Protein AF-A0A2V8GRU3-F1 (afdb_monomer)

Foldseek 3Di:
DDDDDDDDDDDDPPPVVVVVVVVCVVVVVVVVVVVVVVVVVVVVVVPPDPDDDDQDADADDPPPLPPQQPPDDDPDPSLLVVLVVCVVVPPQEEEDELVCLQVLVSLLSNLLSQHEYEYENEPHDPVSNVSSLVSSVVNPHAYEYAQEHPDQQDDPVRSPLVVQVVCCVPNVHQYAYQHRHAAQVSVLVNLLVPHRYYHFAADCALPDDDPNSVRHHHPVRVVVNVVSSVVSNVVNDDDDDQDVVNVVVLQFVFWAKFFQAKDAAQDQAAPNGIATDDGCNAHGRVCSVVRHRFGFNHIHHHGDRDHPVRTDDDD

Radius of gyration: 33.87 Å; Cα contacts (8 Å, |Δi|>4): 451; chains: 1; bounding box: 100×61×86 Å

pLDDT: mean 79.3, std 27.11, range [22.64, 98.69]

Sequence (315 aa):
MLRHRRGRHQPQRRRDARRGARRSGRRGRRRRNQVSDAFSRTRDAARRCDGVVCRRVAVRPADAYGAVARRALRDARPGAEAADFLEAIGVPAFKTGSGELTNLPLQRHIARKHKPMIVSTGMSTPEEIDRTVQTVRAEGAPFALMHCTSTYPTPYEHVQLGYISRLQERYRVPVGLSDHTLGSYMAFAAAATGANLFEKHVTVSRSLPGPDQQGSMEPAELRELVQGIRAIEKANGATKTIQPGEQDVRNMAHHSVVSIREIAAGATIAAGDVWAKRPGTGIPARQLDEVIGRVAKRSIPADRLIRWEDLEPAL

Structure (mmCIF, N/CA/C/O backbone):
data_AF-A0A2V8GRU3-F1
#
_entry.id   AF-A0A2V8GRU3-F1
#
loop_
_atom_site.group_PDB
_atom_site.id
_atom_site.type_symbol
_atom_site.label_atom_id
_atom_site.label_alt_id
_atom_site.label_comp_id
_atom_site.label_asym_id
_atom_site.label_entity_id
_atom_site.label_seq_id
_atom_site.pdbx_PDB_ins_code
_atom_site.Cartn_x
_atom_site.Cartn_y
_atom_site.Cartn_z
_atom_site.occupancy
_atom_site.B_iso_or_equiv
_atom_site.auth_seq_id
_atom_site.auth_comp_id
_atom_site.auth_asym_id
_atom_site.auth_atom_id
_atom_site.pdbx_PDB_model_num
ATOM 1 N N . MET A 1 1 ? 57.972 40.203 -38.744 1.00 32.91 1 MET A N 1
ATOM 2 C CA . MET A 1 1 ? 58.752 39.764 -37.563 1.00 32.91 1 MET A CA 1
ATOM 3 C C . MET A 1 1 ? 57.961 38.671 -36.844 1.00 32.91 1 MET A C 1
ATOM 5 O O . MET A 1 1 ? 56.867 38.949 -36.389 1.00 32.91 1 MET A O 1
ATOM 9 N N . LEU A 1 2 ? 58.308 37.398 -37.094 1.00 27.75 2 LEU A N 1
ATOM 10 C CA . LEU A 1 2 ? 58.933 36.426 -36.153 1.00 27.75 2 LEU A CA 1
ATOM 11 C C . LEU A 1 2 ? 57.880 35.651 -35.324 1.00 27.75 2 LEU A C 1
ATOM 13 O O . LEU A 1 2 ? 57.270 36.210 -34.430 1.00 27.75 2 LEU A O 1
ATOM 17 N N . ARG A 1 3 ? 57.443 34.450 -35.745 1.00 25.05 3 ARG A N 1
ATOM 18 C CA . ARG A 1 3 ? 58.054 33.090 -35.667 1.00 25.05 3 ARG A CA 1
ATOM 19 C C . ARG A 1 3 ? 58.008 32.421 -34.272 1.00 25.05 3 ARG A C 1
ATOM 21 O O . ARG A 1 3 ? 58.676 32.857 -33.352 1.00 25.05 3 ARG A O 1
ATOM 28 N N . HIS A 1 4 ? 57.293 31.284 -34.238 1.00 29.56 4 HIS A N 1
ATOM 29 C CA . HIS A 1 4 ? 57.522 29.999 -33.539 1.00 29.56 4 HIS A CA 1
ATOM 30 C C . HIS A 1 4 ? 58.245 29.923 -32.177 1.00 29.56 4 HIS A C 1
ATOM 32 O O . HIS A 1 4 ? 59.398 30.321 -32.070 1.00 29.56 4 HIS A O 1
ATOM 38 N N . ARG A 1 5 ? 57.712 29.061 -31.285 1.00 29.23 5 ARG A N 1
ATOM 39 C CA . ARG A 1 5 ? 58.446 27.873 -30.780 1.00 29.23 5 ARG A CA 1
ATOM 40 C C . ARG A 1 5 ? 57.524 26.764 -30.240 1.00 29.23 5 ARG A C 1
ATOM 42 O O . ARG A 1 5 ? 56.656 26.996 -29.410 1.00 29.23 5 ARG A O 1
ATOM 49 N N . ARG A 1 6 ? 57.759 25.542 -30.735 1.00 34.69 6 ARG A N 1
ATOM 50 C CA . ARG A 1 6 ? 57.312 24.252 -30.177 1.00 34.69 6 ARG A CA 1
ATOM 51 C C . ARG A 1 6 ? 58.232 23.855 -29.013 1.00 34.69 6 ARG A C 1
ATOM 53 O O . ARG A 1 6 ? 59.427 24.128 -29.083 1.00 34.69 6 ARG A O 1
ATOM 60 N N . GLY A 1 7 ? 57.717 23.105 -28.037 1.00 26.98 7 GLY A N 1
ATOM 61 C CA . GLY A 1 7 ? 58.515 22.374 -27.044 1.00 26.98 7 GLY A CA 1
ATOM 62 C C . GLY A 1 7 ? 57.953 20.969 -26.808 1.00 26.98 7 GLY A C 1
ATOM 63 O O . GLY A 1 7 ? 56.791 20.822 -26.441 1.00 26.98 7 GLY A O 1
ATOM 64 N N . ARG A 1 8 ? 58.768 19.936 -27.063 1.00 30.89 8 ARG A N 1
ATOM 65 C CA . ARG A 1 8 ? 58.502 18.509 -26.798 1.00 30.89 8 ARG A CA 1
ATOM 66 C C . ARG A 1 8 ? 59.082 18.096 -25.429 1.00 30.89 8 ARG A C 1
ATOM 68 O O . ARG A 1 8 ? 60.186 18.501 -25.104 1.00 30.89 8 ARG A O 1
ATOM 75 N N . HIS A 1 9 ? 58.350 17.202 -24.751 1.00 33.91 9 HIS A N 1
ATOM 76 C CA . HIS A 1 9 ? 58.742 16.137 -23.800 1.00 33.91 9 HIS A CA 1
ATOM 77 C C . HIS A 1 9 ? 59.604 16.402 -22.545 1.00 33.91 9 HIS A C 1
ATOM 79 O O . HIS A 1 9 ? 60.782 16.706 -22.650 1.00 33.91 9 HIS A O 1
ATOM 85 N N . GLN A 1 10 ? 59.085 15.946 -21.388 1.00 29.53 10 GLN A N 1
ATOM 86 C CA . GLN A 1 10 ? 59.810 15.025 -20.488 1.00 29.53 10 GLN A CA 1
ATOM 87 C C . GLN A 1 10 ? 58.869 13.976 -19.825 1.00 29.53 10 GLN A C 1
ATOM 89 O O . GLN A 1 10 ? 57.766 14.330 -19.401 1.00 29.53 10 GLN A O 1
ATOM 94 N N . PRO A 1 11 ? 59.267 12.685 -19.719 1.00 41.97 11 PRO A N 1
ATOM 95 C CA . PRO A 1 11 ? 58.473 11.600 -19.143 1.00 41.97 11 PRO A CA 1
ATOM 96 C C . PRO A 1 11 ? 58.987 11.194 -17.750 1.00 41.97 11 PRO A C 1
ATOM 98 O O . PRO A 1 11 ? 59.870 10.350 -17.630 1.00 41.97 11 PRO A O 1
ATOM 101 N N . GLN A 1 12 ? 58.401 11.729 -16.675 1.00 34.81 12 GLN A N 1
ATOM 102 C CA . GLN A 1 12 ? 58.771 11.311 -15.307 1.00 34.81 12 GLN A CA 1
ATOM 103 C C . GLN A 1 12 ? 57.594 11.029 -14.363 1.00 34.81 12 GLN A C 1
ATOM 105 O O . GLN A 1 12 ? 57.801 10.643 -13.222 1.00 34.81 12 GLN A O 1
ATOM 110 N N . ARG A 1 13 ? 56.345 11.063 -14.849 1.00 37.03 13 ARG A N 1
ATOM 111 C CA . ARG A 1 13 ? 55.142 10.762 -14.037 1.00 37.03 13 ARG A CA 1
ATOM 112 C C . ARG A 1 13 ? 54.503 9.392 -14.308 1.00 37.03 13 ARG A C 1
ATOM 114 O O . ARG A 1 13 ? 53.312 9.208 -14.090 1.00 37.03 13 ARG A O 1
ATOM 121 N N . ARG A 1 14 ? 55.268 8.412 -14.810 1.00 37.53 14 ARG A N 1
ATOM 122 C CA . ARG A 1 14 ? 54.769 7.036 -15.060 1.00 37.53 14 ARG A CA 1
ATOM 123 C C . ARG A 1 14 ? 55.441 5.935 -14.231 1.00 37.53 14 ARG A C 1
ATOM 125 O O . ARG A 1 14 ? 54.991 4.792 -14.301 1.00 37.53 14 ARG A O 1
ATOM 132 N N . ARG A 1 15 ? 56.462 6.242 -13.420 1.00 34.88 15 ARG A N 1
ATOM 133 C CA . ARG A 1 15 ? 57.122 5.235 -12.562 1.00 34.88 15 ARG A CA 1
ATOM 134 C C . ARG A 1 15 ? 56.596 5.189 -11.119 1.00 34.88 15 ARG A C 1
ATOM 136 O O . ARG A 1 15 ? 56.586 4.099 -10.549 1.00 34.88 15 ARG A O 1
ATOM 143 N N . ASP A 1 16 ? 55.989 6.259 -10.604 1.00 36.47 16 ASP A N 1
ATOM 144 C CA . ASP A 1 16 ? 55.427 6.252 -9.237 1.00 36.47 16 ASP A CA 1
ATOM 145 C C . ASP A 1 16 ? 54.025 5.629 -9.128 1.00 36.47 16 ASP A C 1
ATOM 147 O O . ASP A 1 16 ? 53.662 5.073 -8.090 1.00 36.47 16 ASP A O 1
ATOM 151 N N . ALA A 1 17 ? 53.265 5.565 -10.227 1.00 36.72 17 ALA A N 1
ATOM 152 C CA . ALA A 1 17 ? 51.940 4.933 -10.240 1.00 36.72 17 ALA A CA 1
ATOM 153 C C . ALA A 1 17 ? 51.981 3.390 -10.142 1.00 36.72 17 ALA A C 1
ATOM 155 O O . ALA A 1 17 ? 50.984 2.761 -9.788 1.00 36.72 17 ALA A O 1
ATOM 156 N N . ARG A 1 18 ? 53.129 2.748 -10.421 1.00 36.53 18 ARG A N 1
ATOM 157 C CA . ARG A 1 18 ? 53.260 1.276 -10.373 1.00 36.53 18 ARG A CA 1
ATOM 158 C C . ARG A 1 18 ? 53.702 0.729 -9.011 1.00 36.53 18 ARG A C 1
ATOM 160 O O . ARG A 1 18 ? 53.458 -0.446 -8.741 1.00 36.53 18 ARG A O 1
ATOM 167 N N . ARG A 1 19 ? 54.288 1.546 -8.124 1.00 34.62 19 ARG A N 1
ATOM 168 C CA . ARG A 1 19 ? 54.679 1.104 -6.766 1.00 34.62 19 ARG A CA 1
ATOM 169 C C . ARG A 1 19 ? 53.552 1.240 -5.730 1.00 34.62 19 ARG A C 1
ATOM 171 O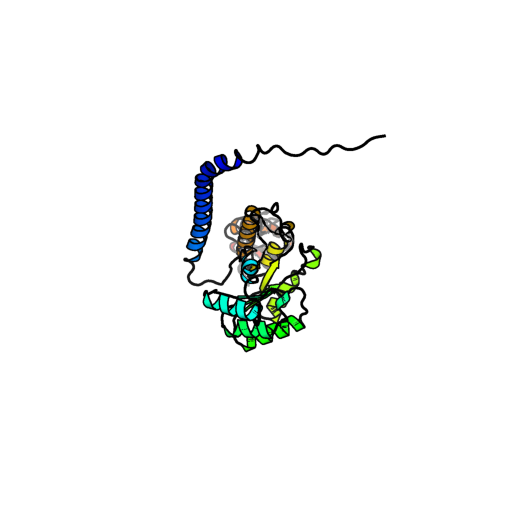 O . ARG A 1 19 ? 53.496 0.431 -4.806 1.00 34.62 19 ARG A O 1
ATOM 178 N N . GLY A 1 20 ? 52.583 2.139 -5.935 1.00 35.41 20 GLY A N 1
ATOM 179 C CA . GLY A 1 20 ? 51.385 2.254 -5.082 1.00 35.41 20 GLY A CA 1
ATOM 180 C C . GLY A 1 20 ? 50.368 1.108 -5.239 1.00 35.41 20 GLY A C 1
ATOM 181 O O . GLY A 1 20 ? 49.666 0.758 -4.289 1.00 35.41 20 GLY A O 1
ATOM 182 N N . ALA A 1 21 ? 50.332 0.453 -6.405 1.00 34.72 21 ALA A N 1
ATOM 183 C CA . ALA A 1 21 ? 49.344 -0.582 -6.731 1.00 34.72 21 ALA A CA 1
ATOM 184 C C . ALA A 1 21 ? 49.572 -1.941 -6.034 1.00 34.72 21 ALA A C 1
ATOM 186 O O . ALA A 1 21 ? 48.656 -2.757 -5.950 1.00 34.72 21 ALA A O 1
ATOM 187 N N . ARG A 1 22 ? 50.769 -2.204 -5.484 1.00 34.62 22 ARG A N 1
ATOM 188 C CA . ARG A 1 22 ? 51.049 -3.467 -4.766 1.00 34.62 22 ARG A CA 1
ATOM 189 C C . ARG A 1 22 ? 50.660 -3.431 -3.283 1.00 34.62 22 ARG A C 1
ATOM 191 O O . ARG A 1 22 ? 50.408 -4.485 -2.707 1.00 34.62 22 ARG A O 1
ATOM 198 N N . ARG A 1 23 ? 50.518 -2.245 -2.669 1.00 33.22 23 ARG A N 1
ATOM 199 C CA . ARG A 1 23 ? 50.016 -2.104 -1.283 1.00 33.22 23 ARG A CA 1
ATOM 200 C C . ARG A 1 23 ? 48.483 -1.988 -1.199 1.00 33.22 23 ARG A C 1
ATOM 202 O O . ARG A 1 23 ? 47.909 -2.339 -0.170 1.00 33.22 23 ARG A O 1
ATOM 209 N N . SER A 1 24 ? 47.798 -1.600 -2.279 1.00 35.31 24 SER A N 1
ATOM 210 C CA . SER A 1 24 ? 46.326 -1.513 -2.336 1.00 35.31 24 SER A CA 1
ATOM 211 C C . SER A 1 24 ? 45.620 -2.858 -2.580 1.00 35.31 24 SER A C 1
ATOM 213 O O . SER A 1 24 ? 44.458 -3.015 -2.200 1.00 35.31 24 SER A O 1
ATOM 215 N N . GLY A 1 25 ? 46.321 -3.870 -3.109 1.00 32.56 25 GLY A N 1
ATOM 216 C CA . GLY A 1 25 ? 45.758 -5.203 -3.383 1.00 32.56 25 GLY A CA 1
ATOM 217 C C . GLY A 1 25 ? 45.258 -5.962 -2.141 1.00 32.56 25 GLY A C 1
ATOM 218 O O . GLY A 1 25 ? 44.260 -6.679 -2.216 1.00 32.56 25 GLY A O 1
ATOM 219 N N . ARG A 1 26 ? 45.876 -5.754 -0.965 1.00 33.19 26 ARG A N 1
ATOM 220 C CA . ARG A 1 26 ? 45.429 -6.368 0.306 1.00 33.19 26 ARG A CA 1
ATOM 221 C C . ARG A 1 26 ? 44.216 -5.658 0.931 1.00 33.19 26 ARG A C 1
ATOM 223 O O . ARG A 1 26 ? 43.365 -6.330 1.510 1.00 33.19 26 ARG A O 1
ATOM 230 N N . ARG A 1 27 ? 44.072 -4.333 0.761 1.00 34.09 27 ARG A N 1
ATOM 231 C CA . ARG A 1 27 ? 42.869 -3.579 1.191 1.00 34.09 27 ARG A CA 1
ATOM 232 C C . ARG A 1 27 ? 41.678 -3.800 0.246 1.00 34.09 27 ARG A C 1
ATOM 234 O O . ARG A 1 27 ? 40.551 -3.903 0.721 1.00 34.09 27 ARG A O 1
ATOM 241 N N . GLY A 1 28 ? 41.924 -3.963 -1.058 1.00 33.28 28 GLY A N 1
ATOM 242 C CA . GLY A 1 28 ? 40.902 -4.308 -2.055 1.00 33.28 28 GLY A CA 1
ATOM 243 C C . GLY A 1 28 ? 40.320 -5.717 -1.882 1.00 33.28 28 GLY A C 1
ATOM 244 O O . GLY A 1 28 ? 39.110 -5.889 -2.001 1.00 33.28 28 GLY A O 1
ATOM 245 N N . ARG A 1 29 ? 41.145 -6.712 -1.511 1.00 31.39 29 ARG A N 1
ATOM 246 C CA . ARG A 1 29 ? 40.662 -8.060 -1.148 1.00 31.39 29 ARG A CA 1
ATOM 247 C C . ARG A 1 29 ? 39.846 -8.071 0.150 1.00 31.39 29 ARG A C 1
ATOM 249 O O . ARG A 1 29 ? 38.805 -8.712 0.180 1.00 31.39 29 ARG A O 1
ATOM 256 N N . ARG A 1 30 ? 40.240 -7.311 1.186 1.00 30.08 30 ARG A N 1
ATOM 257 C CA . ARG A 1 30 ? 39.432 -7.177 2.419 1.00 30.08 30 ARG A CA 1
ATOM 258 C C . ARG A 1 30 ? 38.078 -6.493 2.175 1.00 30.08 30 ARG A C 1
ATOM 260 O O . ARG A 1 30 ? 37.085 -6.955 2.720 1.00 30.08 30 ARG A O 1
ATOM 267 N N . ARG A 1 31 ? 38.010 -5.458 1.321 1.00 33.59 31 ARG A N 1
ATOM 268 C CA . ARG A 1 31 ? 36.734 -4.808 0.949 1.00 33.59 31 ARG A CA 1
ATOM 269 C C . ARG A 1 31 ? 35.846 -5.692 0.062 1.00 33.59 31 ARG A C 1
ATOM 271 O O . ARG A 1 31 ? 34.645 -5.726 0.288 1.00 33.59 31 ARG A O 1
ATOM 278 N N . ARG A 1 32 ? 36.411 -6.456 -0.887 1.00 29.75 32 ARG A N 1
ATOM 279 C CA . ARG A 1 32 ? 35.642 -7.451 -1.668 1.00 29.75 32 ARG A CA 1
ATOM 280 C C . ARG A 1 32 ? 35.094 -8.579 -0.793 1.00 29.75 32 ARG A C 1
ATOM 282 O O . ARG A 1 32 ? 33.942 -8.948 -0.976 1.00 29.75 32 ARG A O 1
ATOM 289 N N . ASN A 1 33 ? 35.866 -9.061 0.183 1.00 28.31 33 ASN A N 1
ATOM 290 C CA . ASN A 1 33 ? 35.383 -10.074 1.123 1.00 28.31 33 ASN A CA 1
ATOM 291 C C . ASN A 1 33 ? 34.290 -9.521 2.052 1.00 28.31 33 ASN A C 1
ATOM 293 O O . ASN A 1 33 ? 33.314 -10.214 2.280 1.00 28.31 33 ASN A O 1
ATOM 297 N N . GLN A 1 34 ? 34.368 -8.260 2.497 1.00 31.02 34 GLN A N 1
ATOM 298 C CA . GLN A 1 34 ? 33.302 -7.637 3.302 1.00 31.02 34 GLN A CA 1
ATOM 299 C C . GLN A 1 34 ? 32.006 -7.378 2.514 1.00 31.02 34 GLN A C 1
ATOM 301 O O . GLN A 1 34 ? 30.921 -7.529 3.068 1.00 31.02 34 GLN A O 1
ATOM 306 N N . VAL A 1 35 ? 32.094 -7.029 1.224 1.00 31.91 35 VAL A N 1
ATOM 307 C CA . VAL A 1 35 ? 30.918 -6.899 0.340 1.00 31.91 35 VAL A CA 1
ATOM 308 C C . VAL A 1 35 ? 30.319 -8.274 0.032 1.00 31.91 35 VAL A C 1
ATOM 310 O O . VAL A 1 35 ? 29.104 -8.429 0.084 1.00 31.91 35 VAL A O 1
ATOM 313 N N . SER A 1 36 ? 31.158 -9.287 -0.208 1.00 27.61 36 SER A N 1
ATOM 314 C CA . SER A 1 36 ? 30.725 -10.679 -0.377 1.00 27.61 36 SER A CA 1
ATOM 315 C C . SER A 1 36 ? 30.077 -11.240 0.893 1.00 27.61 36 SER A C 1
ATOM 317 O O . SER A 1 36 ? 29.077 -11.939 0.786 1.00 27.61 36 SER A O 1
ATOM 319 N N . ASP A 1 37 ? 30.591 -10.891 2.078 1.00 27.53 37 ASP A N 1
ATOM 320 C CA . ASP A 1 37 ? 30.046 -11.304 3.379 1.00 27.53 37 ASP A CA 1
ATOM 321 C C . ASP A 1 37 ? 28.745 -10.570 3.746 1.00 27.53 37 ASP A C 1
ATOM 323 O O . ASP A 1 37 ? 27.870 -11.132 4.401 1.00 27.53 37 ASP A O 1
ATOM 327 N N . ALA A 1 38 ? 28.569 -9.322 3.302 1.00 29.61 38 ALA A N 1
ATOM 328 C CA . ALA A 1 38 ? 27.309 -8.588 3.449 1.00 29.61 38 ALA A CA 1
ATOM 329 C C . ALA A 1 38 ? 26.221 -9.089 2.470 1.00 29.61 38 ALA A C 1
ATOM 331 O O . ALA A 1 38 ? 25.039 -9.129 2.821 1.00 29.61 38 ALA A O 1
ATOM 332 N N . PHE A 1 39 ? 26.617 -9.528 1.268 1.00 28.12 39 PHE A N 1
ATOM 333 C CA . PHE A 1 39 ? 25.737 -10.166 0.276 1.00 28.12 39 PHE A CA 1
ATOM 334 C C . PHE A 1 39 ? 25.405 -11.633 0.611 1.00 28.12 39 PHE A C 1
ATOM 336 O O . PHE A 1 39 ? 24.328 -12.120 0.270 1.00 28.12 39 PHE A O 1
ATOM 343 N N . SER A 1 40 ? 26.298 -12.361 1.289 1.00 27.31 40 SER A N 1
ATOM 344 C CA . SER A 1 40 ? 26.036 -13.735 1.736 1.00 27.31 40 SER A CA 1
ATOM 345 C C . SER A 1 40 ? 25.140 -13.771 2.977 1.00 27.31 40 SER A C 1
ATOM 347 O O . SER A 1 40 ? 24.203 -14.564 3.020 1.00 27.31 40 SER A O 1
ATOM 349 N N . ARG A 1 41 ? 25.307 -12.838 3.926 1.00 28.86 41 ARG A N 1
ATOM 350 C CA . ARG A 1 41 ? 24.418 -12.715 5.100 1.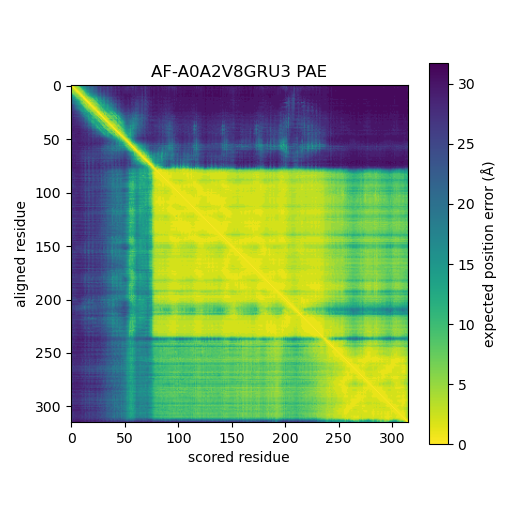00 28.86 41 ARG A CA 1
ATOM 351 C C . ARG A 1 41 ? 22.988 -12.300 4.739 1.00 28.86 41 ARG A C 1
ATOM 353 O O . ARG A 1 41 ? 22.046 -12.694 5.420 1.00 28.86 41 ARG A O 1
ATOM 360 N N . THR A 1 42 ? 22.799 -11.568 3.640 1.00 31.55 42 THR A N 1
ATOM 361 C CA . THR A 1 42 ? 21.465 -11.288 3.074 1.00 31.55 42 THR A CA 1
ATOM 362 C C . THR A 1 42 ? 20.889 -12.474 2.284 1.00 31.55 42 THR A C 1
ATOM 364 O O . THR A 1 42 ? 19.669 -12.619 2.231 1.00 31.55 42 THR A O 1
ATOM 367 N N . ARG A 1 43 ? 21.727 -13.380 1.747 1.00 26.94 43 ARG A N 1
ATOM 368 C CA . ARG A 1 43 ? 21.295 -14.677 1.180 1.00 26.94 43 ARG A CA 1
ATOM 369 C C . ARG A 1 43 ? 20.846 -15.681 2.244 1.00 26.94 43 ARG A C 1
ATOM 371 O O . ARG A 1 43 ? 19.901 -16.418 1.981 1.00 26.94 43 ARG A O 1
ATOM 378 N N . ASP A 1 44 ? 21.472 -15.713 3.419 1.00 26.03 44 ASP A N 1
ATOM 379 C CA . ASP A 1 44 ? 21.097 -16.659 4.486 1.00 26.03 44 ASP A CA 1
ATOM 380 C C . ASP A 1 44 ? 19.787 -16.277 5.188 1.00 26.03 44 ASP A C 1
ATOM 382 O O . ASP A 1 44 ? 18.987 -17.154 5.519 1.00 26.03 44 ASP A O 1
ATOM 386 N N . ALA A 1 45 ? 19.486 -14.979 5.300 1.00 29.78 45 ALA A N 1
ATOM 387 C CA . ALA A 1 45 ? 18.162 -14.504 5.714 1.00 29.78 45 ALA A CA 1
ATOM 388 C C . ALA A 1 45 ? 17.048 -14.889 4.714 1.00 29.78 45 ALA A C 1
ATOM 390 O O . ALA A 1 45 ? 15.886 -14.990 5.096 1.00 29.78 45 ALA A O 1
ATOM 391 N N . ALA A 1 46 ? 17.391 -15.150 3.446 1.00 29.27 46 ALA A N 1
ATOM 392 C CA . ALA A 1 46 ? 16.444 -15.522 2.393 1.00 29.27 46 ALA A CA 1
ATOM 393 C C . ALA A 1 46 ? 16.094 -17.025 2.350 1.00 29.27 46 ALA A C 1
ATOM 395 O O . ALA A 1 46 ? 15.221 -17.408 1.573 1.00 29.27 46 ALA A O 1
ATOM 396 N N . ARG A 1 47 ? 16.754 -17.878 3.152 1.00 26.75 47 ARG A N 1
ATOM 397 C CA . ARG A 1 47 ? 16.517 -19.337 3.181 1.00 26.75 47 ARG A CA 1
ATOM 398 C C . ARG A 1 47 ? 15.542 -19.809 4.268 1.00 26.75 47 ARG A C 1
ATOM 400 O O . ARG A 1 47 ? 15.176 -20.974 4.247 1.00 26.75 47 ARG A O 1
ATOM 407 N N . ARG A 1 48 ? 15.138 -18.955 5.216 1.00 25.47 48 ARG A N 1
ATOM 408 C CA . ARG A 1 48 ? 14.347 -19.352 6.403 1.00 25.47 48 ARG A CA 1
ATOM 409 C C . ARG A 1 48 ? 12.949 -18.726 6.446 1.00 25.47 48 ARG A C 1
ATOM 411 O O . ARG A 1 48 ? 12.571 -18.143 7.457 1.00 25.47 48 ARG A O 1
ATOM 418 N N . CYS A 1 49 ? 12.190 -18.824 5.360 1.00 26.06 49 CYS A N 1
ATOM 419 C CA . CYS A 1 49 ? 10.769 -18.469 5.370 1.00 26.06 49 CYS A CA 1
ATOM 420 C C . CYS A 1 49 ? 9.992 -19.494 4.546 1.00 26.06 49 CYS A C 1
ATOM 422 O O . CYS A 1 49 ? 9.720 -19.277 3.365 1.00 26.06 49 CYS A O 1
ATOM 424 N N . ASP A 1 50 ? 9.661 -20.614 5.182 1.00 25.94 50 ASP A N 1
ATOM 425 C CA . ASP A 1 50 ? 8.634 -21.518 4.688 1.00 25.94 50 ASP A CA 1
ATOM 426 C C . ASP A 1 50 ? 7.278 -20.800 4.769 1.00 25.94 50 ASP A C 1
ATOM 428 O O . ASP A 1 50 ? 6.815 -20.422 5.842 1.00 25.94 50 ASP A O 1
ATOM 432 N N . GLY A 1 51 ? 6.676 -20.561 3.601 1.00 27.16 51 GLY A N 1
ATOM 433 C CA . GLY A 1 51 ? 5.238 -20.350 3.449 1.00 27.16 51 GLY A CA 1
ATOM 434 C C . GLY A 1 51 ? 4.619 -19.043 3.956 1.00 27.16 51 GLY A C 1
ATOM 435 O O . GLY A 1 51 ? 3.658 -19.126 4.699 1.00 27.16 51 GLY A O 1
ATOM 436 N N . VAL A 1 52 ? 5.039 -17.852 3.497 1.00 22.64 52 VAL A N 1
ATOM 437 C CA . VAL A 1 52 ? 4.177 -16.639 3.482 1.00 22.64 52 VAL A CA 1
ATOM 438 C C . VAL A 1 52 ? 4.577 -15.704 2.321 1.00 22.64 52 VAL A C 1
ATOM 440 O O . VAL A 1 52 ? 5.723 -15.277 2.226 1.00 22.64 52 VAL A O 1
ATOM 443 N N . VAL A 1 53 ? 3.609 -15.418 1.439 1.00 25.52 53 VAL A N 1
ATOM 444 C CA . VAL A 1 53 ? 3.459 -14.296 0.478 1.00 25.52 53 VAL A CA 1
ATOM 445 C C . VAL A 1 53 ? 4.738 -13.550 0.040 1.00 25.52 53 VAL A C 1
ATOM 447 O O . VAL A 1 53 ? 5.333 -12.768 0.778 1.00 25.52 53 VAL A O 1
ATOM 450 N N . CYS A 1 54 ? 5.087 -13.697 -1.244 1.00 27.48 54 CYS A N 1
ATOM 451 C CA . CYS A 1 54 ? 6.109 -12.929 -1.965 1.00 27.48 54 CYS A CA 1
ATOM 452 C C . CYS A 1 54 ? 6.046 -11.407 -1.694 1.00 27.48 54 CYS A C 1
ATOM 454 O O . CYS A 1 54 ? 5.255 -10.697 -2.309 1.00 27.48 54 CYS A O 1
ATOM 456 N N . ARG A 1 55 ? 6.942 -10.883 -0.847 1.00 35.62 55 ARG A N 1
ATOM 457 C CA . ARG A 1 55 ? 7.252 -9.441 -0.739 1.00 35.62 55 ARG A CA 1
ATOM 458 C C . ARG A 1 55 ? 8.765 -9.232 -0.688 1.00 35.62 55 ARG A C 1
ATOM 460 O O . ARG A 1 55 ? 9.368 -9.102 0.382 1.00 35.62 55 ARG A O 1
ATOM 467 N N . ARG A 1 56 ? 9.397 -9.257 -1.865 1.00 39.44 56 ARG A N 1
ATOM 468 C CA . ARG A 1 56 ? 10.829 -8.976 -2.056 1.00 39.44 56 ARG A CA 1
ATOM 469 C C . ARG A 1 56 ? 10.993 -7.562 -2.619 1.00 39.44 56 ARG A C 1
ATOM 471 O O . ARG A 1 56 ? 10.415 -7.252 -3.654 1.00 39.44 56 ARG A O 1
ATOM 478 N N . VAL A 1 57 ? 11.813 -6.735 -1.969 1.00 35.28 57 VAL A N 1
ATOM 479 C CA . VAL A 1 57 ? 12.377 -5.526 -2.591 1.00 35.28 57 VAL A CA 1
ATOM 480 C C . VAL A 1 57 ? 13.444 -6.007 -3.569 1.00 35.28 57 VAL A C 1
ATOM 482 O O . VAL A 1 57 ? 14.445 -6.593 -3.153 1.00 35.28 57 VAL A O 1
ATOM 485 N N . ALA A 1 58 ? 13.203 -5.843 -4.867 1.00 38.41 58 ALA A N 1
ATOM 486 C CA . ALA A 1 58 ? 14.167 -6.216 -5.890 1.00 38.41 58 ALA A CA 1
ATOM 487 C C . ALA A 1 58 ? 15.158 -5.061 -6.071 1.00 38.41 58 ALA A C 1
ATOM 489 O O . ALA A 1 58 ? 14.845 -4.040 -6.673 1.00 38.41 58 ALA A O 1
ATOM 490 N N . VAL A 1 59 ? 16.365 -5.222 -5.530 1.00 31.77 59 VAL A N 1
ATOM 491 C CA . VAL A 1 59 ? 17.474 -4.286 -5.742 1.00 31.77 59 VAL A CA 1
ATOM 492 C C . VAL A 1 59 ? 18.184 -4.692 -7.030 1.00 31.77 59 VAL A C 1
ATOM 494 O O . VAL A 1 59 ? 18.769 -5.774 -7.097 1.00 31.77 59 VAL A O 1
ATOM 497 N N . ARG A 1 60 ? 18.116 -3.854 -8.068 1.00 38.75 60 ARG A N 1
ATOM 498 C CA . ARG A 1 60 ? 18.791 -4.103 -9.348 1.00 38.75 60 ARG A CA 1
ATOM 499 C C . ARG A 1 60 ? 20.115 -3.344 -9.431 1.00 38.75 60 ARG A C 1
ATOM 501 O O . ARG A 1 60 ? 20.098 -2.120 -9.375 1.00 38.75 60 ARG A O 1
ATOM 508 N N . PRO A 1 61 ? 21.255 -4.019 -9.651 1.00 28.48 61 PRO A N 1
ATOM 509 C CA . PRO A 1 61 ? 22.403 -3.377 -10.276 1.00 28.48 61 PRO A CA 1
ATOM 510 C C . PRO A 1 61 ? 22.027 -3.027 -11.724 1.00 28.48 61 PRO A C 1
ATOM 512 O O . PRO A 1 61 ? 21.502 -3.885 -12.438 1.00 28.48 61 PRO A O 1
ATOM 515 N N . ALA A 1 62 ? 22.316 -1.803 -12.165 1.00 30.14 62 ALA A N 1
ATOM 516 C CA . ALA A 1 62 ? 21.996 -1.288 -13.504 1.00 30.14 62 ALA A CA 1
ATOM 517 C C . ALA A 1 62 ? 22.595 -2.104 -14.681 1.00 30.14 62 ALA A C 1
ATOM 519 O O . ALA A 1 62 ? 22.229 -1.905 -15.835 1.00 30.14 62 ALA A O 1
ATOM 520 N N . ASP A 1 63 ? 23.476 -3.072 -14.411 1.00 32.00 63 ASP A N 1
ATOM 521 C CA . ASP A 1 63 ? 24.378 -3.639 -15.418 1.00 32.00 63 ASP A CA 1
ATOM 522 C C . ASP A 1 63 ? 23.977 -5.019 -15.975 1.00 32.00 63 ASP A C 1
ATOM 524 O O . ASP A 1 63 ? 24.606 -5.501 -16.920 1.00 32.00 63 ASP A O 1
ATOM 528 N N . ALA A 1 64 ? 22.939 -5.678 -15.443 1.00 31.16 64 ALA A N 1
ATOM 529 C CA . ALA A 1 64 ? 22.622 -7.060 -15.839 1.00 31.16 64 ALA A CA 1
ATOM 530 C C . ALA A 1 64 ? 22.106 -7.190 -17.291 1.00 31.16 64 ALA A C 1
ATOM 532 O O . ALA A 1 64 ? 22.349 -8.209 -17.934 1.00 31.16 64 ALA A O 1
ATOM 533 N N . TYR A 1 65 ? 21.465 -6.150 -17.836 1.00 36.94 65 TYR A N 1
ATOM 534 C CA . TYR A 1 65 ? 21.059 -6.102 -19.250 1.00 36.94 65 TYR A CA 1
ATOM 535 C C . TYR A 1 65 ? 22.181 -5.573 -20.172 1.00 36.94 65 TYR A C 1
ATOM 537 O O . TYR A 1 65 ? 22.320 -6.018 -21.312 1.00 36.94 65 TYR A O 1
ATOM 545 N N . GLY A 1 66 ? 23.032 -4.662 -19.681 1.00 31.20 66 GLY A N 1
ATOM 546 C CA . GLY A 1 66 ? 23.984 -3.904 -20.507 1.00 31.20 66 GLY A CA 1
ATOM 547 C C . GLY A 1 66 ? 25.245 -4.658 -20.952 1.00 31.20 66 GLY A C 1
ATOM 548 O O . GLY A 1 66 ? 25.920 -4.234 -21.897 1.00 31.20 66 GLY A O 1
ATOM 549 N N . ALA A 1 67 ? 25.599 -5.765 -20.294 1.00 32.19 67 ALA A N 1
ATOM 550 C CA . ALA A 1 67 ? 26.753 -6.582 -20.684 1.00 32.19 67 ALA A CA 1
ATOM 551 C C . ALA A 1 67 ? 26.404 -7.655 -21.734 1.00 32.19 67 ALA A C 1
ATOM 553 O O . ALA A 1 67 ? 27.241 -7.980 -22.575 1.00 32.19 67 ALA A O 1
ATOM 554 N N . VAL A 1 68 ? 25.167 -8.168 -21.722 1.00 39.53 68 VAL A N 1
ATOM 555 C CA . VAL A 1 68 ? 24.724 -9.286 -22.578 1.00 39.53 68 VAL A CA 1
ATOM 556 C C . VAL A 1 68 ? 24.286 -8.804 -23.969 1.00 39.53 68 VAL A C 1
ATOM 558 O O . VAL A 1 68 ? 24.571 -9.465 -24.964 1.00 39.53 68 VAL A O 1
ATOM 561 N N . ALA A 1 69 ? 23.716 -7.598 -24.072 1.00 35.28 69 ALA A N 1
ATOM 562 C CA . ALA A 1 69 ? 23.226 -7.033 -25.336 1.00 35.28 69 ALA A CA 1
ATOM 563 C C . ALA A 1 69 ? 24.318 -6.752 -26.395 1.00 35.28 69 ALA A C 1
ATOM 565 O O . ALA A 1 69 ? 24.006 -6.524 -27.558 1.00 35.28 69 ALA A O 1
ATOM 566 N N . ARG A 1 70 ? 25.608 -6.771 -26.029 1.00 36.84 70 ARG A N 1
ATOM 567 C CA . ARG A 1 70 ? 26.715 -6.423 -26.942 1.00 36.84 70 ARG A CA 1
ATOM 568 C C . ARG A 1 70 ? 27.311 -7.596 -27.729 1.00 36.84 70 ARG A C 1
ATOM 570 O O . ARG A 1 70 ? 28.187 -7.352 -28.553 1.00 36.84 70 ARG A O 1
ATOM 577 N N . ARG A 1 71 ? 26.876 -8.845 -27.505 1.00 33.69 71 ARG A N 1
ATOM 578 C CA . ARG A 1 71 ? 27.508 -10.033 -28.125 1.00 33.69 71 ARG A CA 1
ATOM 579 C C . ARG A 1 71 ? 26.618 -10.847 -29.078 1.00 33.69 71 ARG A C 1
ATOM 581 O O . ARG A 1 71 ? 27.150 -11.711 -29.765 1.00 33.69 71 ARG A O 1
ATOM 588 N N . ALA A 1 72 ? 25.323 -10.564 -29.186 1.00 34.44 72 ALA A N 1
ATOM 589 C CA . ALA A 1 72 ? 24.405 -11.319 -30.046 1.00 34.44 72 ALA A CA 1
ATOM 590 C C . ALA A 1 72 ? 23.860 -10.438 -31.182 1.00 34.44 72 ALA A C 1
ATOM 592 O O . ALA A 1 72 ? 22.767 -9.894 -31.081 1.00 34.44 72 ALA A O 1
ATOM 593 N N . LEU A 1 73 ? 24.650 -10.243 -32.245 1.00 35.91 73 LEU A N 1
ATOM 594 C CA . LEU A 1 73 ? 24.195 -9.572 -33.468 1.00 35.91 73 LEU A CA 1
ATOM 595 C C . LEU A 1 73 ? 24.812 -10.212 -34.718 1.00 35.91 73 LEU A C 1
ATOM 597 O O . LEU A 1 73 ? 25.880 -9.804 -35.184 1.00 35.91 73 LEU A O 1
ATOM 601 N N . ARG A 1 74 ? 24.098 -11.211 -35.243 1.00 36.88 74 ARG A N 1
ATOM 602 C CA . ARG A 1 74 ? 23.670 -11.359 -36.645 1.00 36.88 74 ARG A CA 1
ATOM 603 C C . ARG A 1 74 ? 22.691 -12.547 -36.670 1.00 36.88 74 ARG A C 1
ATOM 605 O O . ARG A 1 74 ? 23.059 -13.633 -36.249 1.00 36.88 74 ARG A O 1
ATOM 612 N N . ASP A 1 75 ? 21.445 -12.263 -37.049 1.00 41.38 75 ASP A N 1
ATOM 613 C CA . ASP A 1 75 ? 20.291 -13.181 -37.199 1.00 41.38 75 ASP A CA 1
ATOM 614 C C . ASP A 1 75 ? 19.511 -13.620 -35.941 1.00 41.38 75 ASP A C 1
ATOM 616 O O . ASP A 1 75 ? 18.759 -14.591 -35.957 1.00 41.38 75 ASP A O 1
ATOM 620 N N . ALA A 1 76 ? 19.585 -12.812 -34.884 1.00 39.94 76 ALA A N 1
ATOM 621 C CA . ALA A 1 76 ? 18.958 -13.048 -33.587 1.00 39.94 76 ALA A CA 1
ATOM 622 C C . ALA A 1 76 ? 17.763 -12.126 -33.284 1.00 39.94 76 ALA A C 1
ATOM 624 O O . ALA A 1 76 ? 17.853 -10.926 -33.542 1.00 39.94 76 ALA A O 1
ATOM 625 N N . ARG A 1 77 ? 16.680 -12.621 -32.651 1.00 57.28 77 ARG A N 1
ATOM 626 C CA . ARG A 1 77 ? 15.646 -11.763 -32.013 1.00 57.28 77 ARG A CA 1
ATOM 627 C C . ARG A 1 77 ? 16.153 -11.348 -30.624 1.00 57.28 77 ARG A C 1
ATOM 629 O O . ARG A 1 77 ? 15.993 -12.141 -29.692 1.00 57.28 77 ARG A O 1
ATOM 636 N N . PRO A 1 78 ? 16.693 -10.128 -30.422 1.00 64.50 78 PRO A N 1
ATOM 637 C CA . PRO A 1 78 ? 17.536 -9.838 -29.256 1.00 64.50 78 PRO A CA 1
ATOM 638 C C . PRO A 1 78 ? 16.834 -10.037 -27.903 1.00 64.50 78 PRO A C 1
ATOM 640 O O . PRO A 1 78 ? 17.465 -10.445 -26.933 1.00 64.50 78 PRO A O 1
ATOM 643 N N . GLY A 1 79 ? 15.517 -9.797 -27.833 1.00 76.75 79 GLY A N 1
ATOM 644 C CA . GLY A 1 79 ? 14.726 -10.006 -26.614 1.00 76.75 79 GLY A CA 1
ATOM 645 C C . GLY A 1 79 ? 14.358 -11.468 -26.333 1.00 76.75 79 GLY A C 1
ATOM 646 O O . GLY A 1 79 ? 14.379 -11.889 -25.179 1.00 76.75 79 GLY A O 1
ATOM 647 N N . ALA A 1 80 ? 14.039 -12.253 -27.367 1.00 85.06 80 ALA A N 1
ATOM 648 C CA . ALA A 1 80 ? 13.648 -13.656 -27.201 1.00 85.06 80 ALA A CA 1
ATOM 649 C C . ALA A 1 80 ? 14.853 -14.517 -26.803 1.00 85.06 80 ALA A C 1
ATOM 651 O O . ALA A 1 80 ? 14.768 -15.294 -25.858 1.00 85.06 80 ALA A O 1
ATOM 652 N N . GLU A 1 81 ? 16.003 -14.289 -27.439 1.00 89.25 81 GLU A N 1
ATOM 653 C CA . GLU A 1 81 ? 17.243 -14.990 -27.097 1.00 89.25 81 GLU A CA 1
ATOM 654 C C . GLU A 1 81 ? 17.757 -14.630 -25.709 1.00 89.25 81 GLU A C 1
ATOM 656 O O . GLU A 1 81 ? 18.232 -15.496 -24.977 1.00 89.25 81 GLU A O 1
ATOM 661 N N . ALA A 1 82 ? 17.619 -13.363 -25.305 1.00 87.31 82 ALA A N 1
ATOM 662 C CA . ALA A 1 82 ? 17.908 -12.969 -23.934 1.00 87.31 82 ALA A CA 1
ATOM 663 C C . ALA A 1 82 ? 17.003 -13.719 -22.944 1.00 87.31 82 ALA A C 1
ATOM 665 O O . ALA A 1 82 ? 17.487 -14.199 -21.921 1.00 87.31 82 ALA A O 1
ATOM 666 N N . ALA A 1 83 ? 15.709 -13.868 -23.248 1.00 90.38 83 ALA A N 1
ATOM 667 C CA . ALA A 1 83 ? 14.793 -14.640 -22.413 1.00 90.38 83 ALA A CA 1
ATOM 668 C C . ALA A 1 83 ? 15.165 -16.133 -22.354 1.00 90.38 83 ALA A C 1
ATOM 670 O O . ALA A 1 83 ? 15.112 -16.722 -21.275 1.00 90.38 83 ALA A O 1
ATOM 671 N N . ASP A 1 84 ? 15.573 -16.734 -23.473 1.00 93.19 84 ASP A N 1
ATOM 672 C CA . ASP A 1 84 ? 16.020 -18.133 -23.538 1.00 93.19 84 ASP A CA 1
ATOM 673 C C . ASP A 1 84 ? 17.310 -18.351 -22.742 1.00 93.19 84 ASP A C 1
ATOM 675 O O . ASP A 1 84 ? 17.424 -19.294 -21.961 1.00 93.19 84 ASP A O 1
ATOM 679 N N . PHE A 1 85 ? 18.264 -17.428 -22.857 1.00 91.94 85 PHE A N 1
ATOM 680 C CA . PHE A 1 85 ? 19.486 -17.461 -22.062 1.00 91.94 85 PHE A CA 1
ATOM 681 C C . PHE A 1 85 ? 19.198 -17.335 -20.560 1.00 91.94 85 PHE A C 1
ATOM 683 O O . PHE A 1 85 ? 19.731 -18.103 -19.757 1.00 91.94 85 PHE A O 1
ATOM 690 N N . LEU A 1 86 ? 18.338 -16.389 -20.167 1.00 87.62 86 LEU A N 1
ATOM 691 C CA . LEU A 1 86 ? 17.925 -16.214 -18.772 1.00 87.62 86 LEU A CA 1
ATOM 692 C C . LEU A 1 86 ? 17.216 -17.469 -18.234 1.00 87.62 86 LEU A C 1
ATOM 694 O O . LEU A 1 86 ? 17.428 -17.860 -17.083 1.00 87.62 86 LEU A O 1
ATOM 698 N N . GLU A 1 87 ? 16.407 -18.135 -19.058 1.00 92.69 87 GLU A N 1
ATOM 699 C CA . GLU A 1 87 ? 15.811 -19.419 -18.701 1.00 92.69 87 GLU A CA 1
ATOM 700 C C . GLU A 1 87 ? 16.865 -20.496 -18.452 1.00 92.69 87 GLU A C 1
ATOM 702 O O . GLU A 1 87 ? 16.801 -21.158 -17.413 1.00 92.69 87 GLU A O 1
ATOM 707 N N . ALA A 1 88 ? 17.839 -20.622 -19.357 1.00 94.19 88 ALA A N 1
ATOM 708 C CA . ALA A 1 88 ? 18.903 -21.618 -19.287 1.00 94.19 88 ALA A CA 1
ATOM 709 C C . ALA A 1 88 ? 19.775 -21.465 -18.030 1.00 94.19 88 ALA A C 1
ATOM 711 O O . ALA A 1 88 ? 20.172 -22.461 -17.430 1.00 94.19 88 ALA A O 1
ATOM 712 N N . ILE A 1 89 ? 20.029 -20.231 -17.575 1.00 91.75 89 ILE A N 1
ATOM 713 C CA . ILE A 1 89 ? 20.738 -19.978 -16.305 1.00 91.75 89 ILE A CA 1
ATOM 714 C C . ILE A 1 89 ? 19.831 -20.090 -15.066 1.00 91.75 89 ILE A C 1
ATOM 716 O O . ILE A 1 89 ? 20.272 -19.817 -13.949 1.00 91.75 89 ILE A O 1
ATOM 720 N N . GLY A 1 90 ? 18.565 -20.473 -15.244 1.00 90.69 90 GLY A N 1
ATOM 721 C CA . GLY A 1 90 ? 17.659 -20.803 -14.152 1.00 90.69 90 GLY A CA 1
ATOM 722 C C . GLY A 1 90 ? 17.106 -19.597 -13.397 1.00 90.69 90 GLY A C 1
ATOM 723 O O . GLY A 1 90 ? 16.864 -19.711 -12.194 1.00 90.69 90 GLY A O 1
ATOM 724 N N . VAL A 1 91 ? 16.879 -18.445 -14.051 1.00 87.62 91 VAL A N 1
ATOM 725 C CA . VAL A 1 91 ? 16.255 -17.312 -13.342 1.00 87.62 91 VAL A CA 1
ATOM 726 C C . VAL A 1 91 ? 14.882 -17.707 -12.778 1.00 87.62 91 VAL A C 1
ATOM 728 O O . VAL A 1 91 ? 14.144 -18.454 -13.433 1.00 87.62 91 VAL A O 1
ATOM 731 N N . PRO A 1 92 ? 14.519 -17.220 -11.576 1.00 89.50 92 PRO A N 1
ATOM 732 C CA . PRO A 1 92 ? 13.259 -17.581 -10.929 1.00 89.50 92 PRO A CA 1
ATOM 733 C C . PRO A 1 92 ? 12.053 -16.803 -11.471 1.00 89.50 92 PRO A C 1
ATOM 735 O O . PRO A 1 92 ? 10.920 -17.190 -11.210 1.00 89.50 92 PRO A O 1
ATOM 738 N N . ALA A 1 93 ? 12.283 -15.690 -12.170 1.00 91.38 93 ALA A N 1
ATOM 739 C CA . ALA A 1 93 ? 11.249 -14.818 -12.715 1.00 91.38 93 ALA A CA 1
ATOM 740 C C . ALA A 1 93 ? 11.818 -13.954 -13.850 1.00 91.38 93 ALA A C 1
ATOM 742 O O . ALA A 1 93 ? 13.026 -13.698 -13.895 1.00 91.38 93 ALA A O 1
ATOM 743 N N . PHE A 1 94 ? 10.939 -13.452 -14.714 1.00 93.44 94 PHE A N 1
ATOM 744 C CA . PHE A 1 94 ? 11.265 -12.509 -15.782 1.00 93.44 94 PHE A CA 1
ATOM 745 C C . PHE A 1 94 ? 10.721 -11.117 -15.472 1.00 93.44 94 PHE A C 1
ATOM 747 O O . PHE A 1 94 ? 9.637 -10.969 -14.919 1.00 93.44 94 PHE A O 1
ATOM 754 N N . LYS A 1 95 ? 11.456 -10.078 -15.871 1.00 94.06 95 LYS A N 1
ATOM 755 C CA . LYS A 1 95 ? 10.993 -8.686 -15.829 1.00 94.06 95 LYS A CA 1
ATOM 756 C C . LYS A 1 95 ? 11.097 -8.092 -17.223 1.00 94.06 95 LYS A C 1
ATOM 758 O O . LYS A 1 95 ? 12.199 -8.073 -17.771 1.00 94.06 95 LYS A O 1
ATOM 763 N N . THR A 1 96 ? 10.001 -7.529 -17.719 1.00 93.56 96 THR A N 1
ATOM 764 C CA . THR A 1 96 ? 9.982 -6.710 -18.940 1.00 93.56 96 THR A CA 1
ATOM 765 C C . THR A 1 96 ? 9.892 -5.232 -18.570 1.00 93.56 96 THR A C 1
ATOM 767 O O . THR A 1 96 ? 9.159 -4.867 -17.641 1.00 93.56 96 THR A O 1
ATOM 770 N N . GLY A 1 97 ? 10.666 -4.378 -19.240 1.00 90.19 97 GLY A N 1
ATOM 771 C CA . GLY A 1 97 ? 10.567 -2.933 -19.074 1.00 90.19 97 GLY A CA 1
ATOM 772 C C . GLY A 1 97 ? 9.284 -2.394 -19.702 1.00 90.19 97 GLY A C 1
ATOM 773 O O . GLY A 1 97 ? 8.568 -3.107 -20.405 1.00 90.19 97 GLY A O 1
ATOM 774 N N . SER A 1 98 ? 8.989 -1.122 -19.434 1.00 93.56 98 SER A N 1
ATOM 775 C CA . SER A 1 98 ? 7.833 -0.434 -20.022 1.00 93.56 98 SER A CA 1
ATOM 776 C C . SER A 1 98 ? 7.911 -0.378 -21.554 1.00 93.56 98 SER A C 1
ATOM 778 O O . SER A 1 98 ? 6.892 -0.486 -22.223 1.00 93.56 98 SER A O 1
ATOM 780 N N . GLY A 1 99 ? 9.124 -0.281 -22.117 1.00 91.94 99 GLY A N 1
ATOM 781 C CA . GLY A 1 99 ? 9.343 -0.268 -23.568 1.00 91.94 99 GLY A CA 1
ATOM 782 C C . GLY A 1 99 ? 8.985 -1.584 -24.269 1.00 91.94 99 GLY A C 1
ATOM 783 O O . GLY A 1 99 ? 8.713 -1.586 -25.465 1.00 91.94 99 GLY A O 1
ATOM 784 N N . GLU A 1 100 ? 8.931 -2.699 -23.536 1.00 93.19 100 GLU A N 1
ATOM 785 C CA . GLU A 1 100 ? 8.570 -4.011 -24.078 1.00 93.19 100 GLU A CA 1
ATOM 786 C C . GLU A 1 100 ? 7.100 -4.383 -23.839 1.00 93.19 100 GLU A C 1
ATOM 788 O O . GLU A 1 100 ? 6.703 -5.491 -24.211 1.00 93.19 100 GLU A O 1
ATOM 793 N N . LEU A 1 101 ? 6.284 -3.518 -23.217 1.00 96.06 101 LEU A N 1
ATOM 794 C CA . LEU A 1 101 ? 4.894 -3.852 -22.878 1.00 96.06 101 LEU A CA 1
ATOM 795 C C . LEU A 1 101 ? 4.123 -4.307 -24.127 1.00 96.06 101 LEU A C 1
ATOM 797 O O . LEU A 1 101 ? 3.606 -5.420 -24.169 1.00 96.06 101 LEU A O 1
ATOM 801 N N . THR A 1 102 ? 4.123 -3.483 -25.175 1.00 96.19 102 THR A N 1
ATOM 802 C CA . THR A 1 102 ? 3.367 -3.728 -26.413 1.00 96.19 102 THR A CA 1
ATOM 803 C C . THR A 1 102 ? 4.011 -4.766 -27.335 1.00 96.19 102 THR A C 1
ATOM 805 O O . THR A 1 102 ? 3.416 -5.148 -28.345 1.00 96.19 102 THR A O 1
ATOM 808 N N . ASN A 1 103 ? 5.193 -5.293 -26.991 1.00 96.44 103 ASN A N 1
ATOM 809 C CA . ASN A 1 103 ? 5.848 -6.365 -27.736 1.00 96.44 103 ASN A CA 1
ATOM 810 C C . ASN A 1 103 ? 5.201 -7.724 -27.411 1.00 96.44 103 ASN A C 1
ATOM 812 O O . ASN A 1 103 ? 5.801 -8.596 -26.780 1.00 96.44 103 ASN A O 1
ATOM 816 N N . LEU A 1 104 ? 3.953 -7.908 -27.850 1.00 97.75 104 LEU A N 1
ATOM 817 C CA . LEU A 1 104 ? 3.155 -9.105 -27.567 1.00 97.75 104 LEU A CA 1
ATOM 818 C C . LEU A 1 104 ? 3.845 -10.422 -27.975 1.00 97.75 104 LEU A C 1
ATOM 820 O O . LEU A 1 104 ? 3.732 -11.388 -27.218 1.00 97.75 104 LEU A O 1
ATOM 824 N N . PRO A 1 105 ? 4.586 -10.515 -29.104 1.00 97.31 105 PRO A N 1
ATOM 825 C CA . PRO A 1 105 ? 5.361 -11.716 -29.417 1.00 97.31 105 PRO A CA 1
ATOM 826 C C . PRO A 1 105 ? 6.392 -12.070 -28.338 1.00 97.31 105 PRO A C 1
ATOM 828 O O . PRO A 1 105 ? 6.502 -13.240 -27.973 1.00 97.31 105 PRO A O 1
ATOM 831 N N . LEU A 1 106 ? 7.110 -11.081 -27.794 1.00 96.06 106 LEU A N 1
ATOM 832 C CA . LEU A 1 106 ? 8.061 -11.297 -26.701 1.00 96.06 106 LEU A CA 1
ATOM 833 C C . LEU A 1 106 ? 7.349 -11.671 -25.397 1.00 96.06 106 LEU A C 1
ATOM 835 O O . LEU A 1 106 ? 7.775 -12.606 -24.722 1.00 96.06 106 LEU A O 1
ATOM 839 N N . GLN A 1 107 ? 6.255 -10.983 -25.062 1.00 97.38 107 GLN A N 1
ATOM 840 C CA . GLN A 1 107 ? 5.460 -11.283 -23.865 1.00 97.38 107 GLN A CA 1
ATOM 841 C C . GLN A 1 107 ? 4.961 -12.731 -23.889 1.00 97.38 107 GLN A C 1
ATOM 843 O O . GLN A 1 107 ? 5.128 -13.462 -22.916 1.00 97.38 107 GLN A O 1
ATOM 848 N N . ARG A 1 108 ? 4.444 -13.178 -25.039 1.00 98.06 108 ARG A N 1
ATOM 849 C CA . ARG A 1 108 ? 4.029 -14.565 -25.269 1.00 98.06 108 ARG A CA 1
ATOM 850 C C . ARG A 1 108 ? 5.188 -15.550 -25.126 1.00 98.06 108 ARG A C 1
ATOM 852 O O . ARG A 1 108 ? 5.049 -16.573 -24.463 1.00 98.06 108 ARG A O 1
ATOM 859 N N . HIS A 1 109 ? 6.333 -15.241 -25.737 1.00 97.25 109 HIS A N 1
ATOM 860 C CA . HIS A 1 109 ? 7.536 -16.079 -25.673 1.00 97.25 109 HIS A CA 1
ATOM 861 C C . HIS A 1 109 ? 8.017 -16.292 -24.235 1.00 97.25 109 HIS A C 1
ATOM 863 O O . HIS A 1 109 ? 8.350 -17.409 -23.854 1.00 97.25 109 HIS A O 1
ATOM 869 N N . ILE A 1 110 ? 8.014 -15.233 -23.422 1.00 95.94 110 ILE A N 1
ATOM 870 C CA . ILE A 1 110 ? 8.379 -15.310 -22.005 1.00 95.94 110 ILE A CA 1
ATOM 871 C C . ILE A 1 110 ? 7.311 -16.069 -21.208 1.00 95.94 110 ILE A C 1
ATOM 873 O O . ILE A 1 110 ? 7.658 -16.918 -20.390 1.00 95.94 110 ILE A O 1
ATOM 877 N N . ALA A 1 111 ? 6.024 -15.808 -21.452 1.00 97.38 111 ALA A N 1
ATOM 878 C CA . ALA A 1 111 ? 4.930 -16.435 -20.713 1.00 97.38 111 ALA A CA 1
ATOM 879 C C . ALA A 1 111 ? 4.880 -17.966 -20.902 1.00 97.38 111 ALA A C 1
ATOM 881 O O . ALA A 1 111 ? 4.640 -18.695 -19.943 1.00 97.38 111 ALA A O 1
ATOM 882 N N . ARG A 1 112 ? 5.231 -18.479 -22.089 1.00 97.75 112 ARG A N 1
ATOM 883 C CA . ARG A 1 112 ? 5.345 -19.929 -22.374 1.00 97.75 112 ARG A CA 1
ATOM 884 C C . ARG A 1 112 ? 6.390 -20.673 -21.550 1.00 97.75 112 ARG A C 1
ATOM 886 O O . ARG A 1 112 ? 6.401 -21.897 -21.523 1.00 97.75 112 ARG A O 1
ATOM 893 N N . LYS A 1 113 ? 7.270 -19.947 -20.868 1.00 94.81 113 LYS A N 1
ATOM 894 C CA . LYS A 1 113 ? 8.239 -20.520 -19.927 1.00 94.81 113 LYS A CA 1
ATOM 895 C C . LYS A 1 113 ? 7.595 -20.861 -18.580 1.00 94.81 113 LYS A C 1
ATOM 897 O O . LYS A 1 113 ? 8.247 -21.438 -17.718 1.00 94.81 113 LYS A O 1
ATOM 902 N N . HIS A 1 114 ? 6.337 -20.451 -18.371 1.00 95.25 114 HIS A N 1
ATOM 903 C CA . HIS A 1 114 ? 5.523 -20.682 -17.172 1.00 95.25 114 HIS A CA 1
ATOM 904 C C . HIS A 1 114 ? 6.179 -20.235 -15.853 1.00 95.25 114 HIS A C 1
ATOM 906 O O . HIS A 1 114 ? 5.821 -20.694 -14.768 1.00 95.25 114 HIS A O 1
ATOM 912 N N . LYS A 1 115 ? 7.128 -19.295 -15.931 1.00 90.38 115 LYS A N 1
ATOM 913 C CA . LYS A 1 115 ? 7.751 -18.653 -14.770 1.00 90.38 115 LYS A CA 1
ATOM 914 C C . LYS A 1 115 ? 7.072 -17.315 -14.467 1.00 90.38 115 LYS A C 1
ATOM 916 O O . LYS A 1 115 ? 6.579 -16.669 -15.392 1.00 90.38 115 LYS A O 1
ATOM 921 N N . PRO A 1 116 ? 7.097 -16.852 -13.203 1.00 94.94 116 PRO A N 1
ATOM 922 C CA . PRO A 1 116 ? 6.570 -15.545 -12.838 1.00 94.94 116 PRO A CA 1
ATOM 923 C C . PRO A 1 116 ? 7.124 -14.399 -13.689 1.00 94.94 116 PRO A C 1
ATOM 925 O O . PRO A 1 116 ? 8.336 -14.298 -13.898 1.00 94.94 116 PRO A O 1
ATOM 928 N N . MET A 1 117 ? 6.239 -13.506 -14.125 1.00 95.94 117 MET A N 1
ATOM 929 C CA . MET A 1 117 ? 6.574 -12.292 -14.871 1.00 95.94 117 MET A CA 1
ATOM 930 C C . MET A 1 117 ? 6.305 -11.031 -14.041 1.00 95.94 117 MET A C 1
ATOM 932 O O . MET A 1 117 ? 5.331 -10.948 -13.301 1.00 95.94 117 MET A O 1
ATOM 936 N N . ILE A 1 118 ? 7.149 -10.014 -14.182 1.00 97.38 118 ILE A N 1
ATOM 937 C CA . ILE A 1 118 ? 6.958 -8.683 -13.600 1.00 97.38 118 ILE A CA 1
ATOM 938 C C . ILE A 1 118 ? 6.970 -7.670 -14.750 1.00 97.38 118 ILE A C 1
ATOM 940 O O . ILE A 1 118 ? 8.007 -7.401 -15.361 1.00 97.38 118 ILE A O 1
ATOM 944 N N . VAL A 1 119 ? 5.824 -7.074 -15.048 1.00 96.88 119 VAL A N 1
ATOM 945 C CA . VAL A 1 119 ? 5.609 -6.284 -16.269 1.00 96.88 119 VAL A CA 1
ATOM 946 C C . VAL A 1 119 ? 5.417 -4.812 -15.902 1.00 96.88 119 VAL A C 1
ATOM 948 O O . VAL A 1 119 ? 4.498 -4.487 -15.159 1.00 96.88 119 VAL A O 1
ATOM 951 N N . SER A 1 120 ? 6.300 -3.915 -16.363 1.00 97.12 120 SER A N 1
ATOM 952 C CA . SER A 1 120 ? 6.118 -2.466 -16.136 1.00 97.12 120 SER A CA 1
ATOM 953 C C . SER A 1 120 ? 5.171 -1.870 -17.163 1.00 97.12 120 SER A C 1
ATOM 955 O O . SER A 1 120 ? 5.210 -2.264 -18.322 1.00 97.12 120 SER A O 1
ATOM 957 N N . THR A 1 121 ? 4.361 -0.903 -16.736 1.00 98.00 121 THR A N 1
ATOM 958 C CA . THR A 1 121 ? 3.276 -0.324 -17.544 1.00 98.00 121 THR A CA 1
ATOM 959 C C . THR A 1 121 ? 3.468 1.165 -17.844 1.00 98.00 121 THR A C 1
ATOM 961 O O . THR A 1 121 ? 2.493 1.879 -18.055 1.00 98.00 121 THR A O 1
ATOM 964 N N . GLY A 1 122 ? 4.703 1.676 -17.804 1.00 96.31 122 GLY A N 1
ATOM 965 C CA . GLY A 1 122 ? 4.968 3.075 -18.156 1.00 96.31 122 GLY A CA 1
ATOM 966 C C . GLY A 1 122 ? 4.762 3.334 -19.649 1.00 96.31 122 GLY A C 1
ATOM 967 O O . GLY A 1 122 ? 4.837 2.408 -20.451 1.00 96.31 122 GLY A O 1
ATOM 968 N N . MET A 1 123 ? 4.521 4.591 -20.032 1.00 97.19 123 MET A N 1
ATOM 969 C CA . MET A 1 123 ? 4.325 4.998 -21.440 1.00 97.19 123 MET A CA 1
ATOM 970 C C . MET A 1 123 ? 3.193 4.248 -22.162 1.00 97.19 123 MET A C 1
ATOM 972 O O . MET A 1 123 ? 3.253 4.093 -23.376 1.00 97.19 123 MET A O 1
ATOM 976 N N . SER A 1 124 ? 2.203 3.739 -21.426 1.00 97.69 124 SER A N 1
ATOM 977 C CA . SER A 1 124 ? 1.212 2.808 -21.969 1.00 97.69 124 SER A CA 1
ATOM 978 C C . SER A 1 124 ? -0.211 3.229 -21.636 1.00 97.69 124 SER A C 1
ATOM 980 O O . SER A 1 124 ? -0.480 3.696 -20.526 1.00 97.69 124 SER A O 1
ATOM 982 N N . THR A 1 125 ? -1.133 3.022 -22.573 1.00 98.06 125 THR A N 1
ATOM 983 C CA . THR A 1 125 ? -2.569 3.236 -22.346 1.00 98.06 125 THR A CA 1
ATOM 984 C C . THR A 1 125 ? -3.208 2.030 -21.640 1.00 98.06 125 THR A C 1
ATOM 986 O O . THR A 1 125 ? -2.651 0.926 -21.666 1.00 98.06 125 THR A O 1
ATOM 989 N N . PRO A 1 126 ? -4.391 2.181 -21.013 1.00 97.81 126 PRO A N 1
ATOM 990 C CA . PRO A 1 126 ? -5.124 1.049 -20.444 1.00 97.81 126 PRO A CA 1
ATOM 991 C C . PRO A 1 126 ? -5.346 -0.099 -21.442 1.00 97.81 126 PRO A C 1
ATOM 993 O O . PRO A 1 126 ? -5.158 -1.258 -21.081 1.00 97.81 126 PRO A O 1
ATOM 996 N N . GLU A 1 127 ? -5.653 0.213 -22.703 1.00 98.44 127 GLU A N 1
ATOM 997 C CA . GLU A 1 127 ? -5.921 -0.769 -23.761 1.00 98.44 127 GLU A CA 1
ATOM 998 C C . GLU A 1 127 ? -4.661 -1.564 -24.144 1.00 98.44 127 GLU A C 1
ATOM 1000 O O . GLU A 1 127 ? -4.731 -2.749 -24.475 1.00 98.44 127 GLU A O 1
ATOM 1005 N N . GLU A 1 128 ? -3.486 -0.935 -24.104 1.00 98.69 128 GLU A N 1
ATOM 1006 C CA . GLU A 1 128 ? -2.200 -1.608 -24.328 1.00 98.69 128 GLU A CA 1
ATOM 1007 C C . GLU A 1 128 ? -1.856 -2.573 -23.193 1.00 98.69 128 GLU A C 1
ATOM 1009 O O . GLU A 1 128 ? -1.381 -3.692 -23.436 1.00 98.69 128 GLU A O 1
ATOM 1014 N N . ILE A 1 129 ? -2.147 -2.166 -21.956 1.00 98.69 129 ILE A N 1
ATOM 1015 C CA . ILE A 1 129 ? -1.999 -3.023 -20.781 1.00 98.69 129 ILE A CA 1
ATOM 1016 C C . ILE A 1 129 ? -2.976 -4.201 -20.884 1.00 98.69 129 ILE A C 1
ATOM 1018 O O . ILE A 1 129 ? -2.552 -5.338 -20.683 1.00 98.69 129 ILE A O 1
ATOM 1022 N N . ASP A 1 130 ? -4.231 -3.971 -21.285 1.00 98.62 130 ASP A N 1
ATOM 1023 C CA . ASP A 1 130 ? -5.227 -5.033 -21.473 1.00 98.62 130 ASP A CA 1
ATOM 1024 C C . ASP A 1 130 ? -4.743 -6.093 -22.467 1.00 98.62 130 ASP A C 1
ATOM 1026 O O . ASP A 1 130 ? -4.753 -7.284 -22.151 1.00 98.62 130 ASP A O 1
ATOM 1030 N N . ARG A 1 131 ? -4.264 -5.679 -23.650 1.00 98.69 131 ARG A N 1
ATOM 1031 C CA . ARG A 1 131 ? -3.744 -6.603 -24.677 1.00 98.69 131 ARG A CA 1
ATOM 1032 C C . ARG A 1 131 ? -2.577 -7.443 -24.159 1.00 98.69 131 ARG A C 1
ATOM 1034 O O . ARG A 1 131 ? -2.479 -8.639 -24.450 1.00 98.69 131 ARG A O 1
ATOM 1041 N N . THR A 1 132 ? -1.700 -6.830 -23.372 1.00 98.56 132 THR A N 1
ATOM 1042 C CA . THR A 1 132 ? -0.541 -7.507 -22.779 1.00 98.56 132 THR A CA 1
ATOM 1043 C C . THR A 1 132 ? -0.970 -8.505 -21.712 1.00 98.56 132 THR A C 1
ATOM 1045 O O . THR A 1 132 ? -0.550 -9.660 -21.741 1.00 98.56 132 THR A O 1
ATOM 1048 N N . VAL A 1 133 ? -1.868 -8.098 -20.812 1.00 98.56 133 VAL A N 1
ATOM 1049 C CA . VAL A 1 133 ? -2.428 -8.965 -19.772 1.00 98.56 133 VAL A CA 1
ATOM 1050 C C . VAL A 1 133 ? -3.167 -10.151 -20.386 1.00 98.56 133 VAL A C 1
ATOM 1052 O O . VAL A 1 133 ? -2.962 -11.281 -19.949 1.00 98.56 133 VAL A O 1
ATOM 1055 N N . GLN A 1 134 ? -3.983 -9.926 -21.418 1.00 98.50 134 GLN A N 1
ATOM 1056 C CA . GLN A 1 134 ? -4.656 -10.996 -22.160 1.00 98.50 134 GLN A CA 1
ATOM 1057 C C . GLN A 1 134 ? -3.645 -11.971 -22.770 1.00 98.50 134 GLN A C 1
ATOM 1059 O O . GLN A 1 134 ? -3.805 -13.181 -22.628 1.00 98.50 134 GLN A O 1
ATOM 1064 N N . THR A 1 135 ? -2.573 -11.455 -23.379 1.00 98.56 135 THR A N 1
ATOM 1065 C CA . THR A 1 135 ? -1.507 -12.280 -23.966 1.00 98.56 135 THR A CA 1
ATOM 1066 C C . THR A 1 135 ? -0.817 -13.153 -22.919 1.00 98.56 135 THR A C 1
ATOM 1068 O O . THR A 1 135 ? -0.649 -14.347 -23.143 1.00 98.56 135 THR A O 1
ATOM 1071 N N .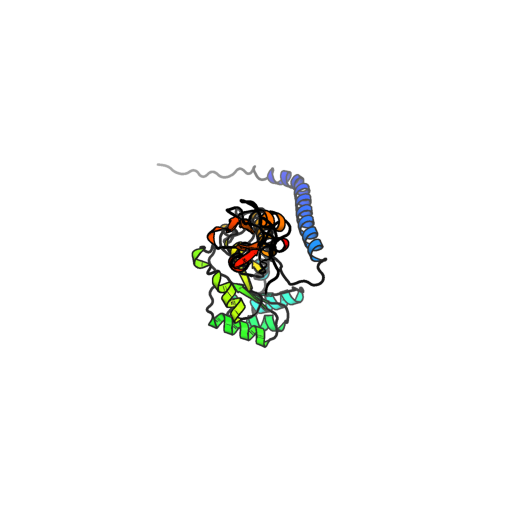 VAL A 1 136 ? -0.441 -12.590 -21.768 1.00 97.75 136 VAL A N 1
ATOM 1072 C CA . VAL A 1 136 ? 0.242 -13.339 -20.699 1.00 97.75 136 VAL A CA 1
ATOM 1073 C C . VAL A 1 136 ? -0.695 -14.364 -20.052 1.00 97.75 136 VAL A C 1
ATOM 1075 O O . VAL A 1 136 ? -0.294 -15.505 -19.824 1.00 97.75 136 VAL A O 1
ATOM 1078 N N . ARG A 1 137 ? -1.961 -13.994 -19.807 1.00 97.75 137 ARG A N 1
ATOM 1079 C CA . ARG A 1 137 ? -2.979 -14.901 -19.249 1.00 97.75 137 ARG A CA 1
ATOM 1080 C C . ARG A 1 137 ? -3.288 -16.077 -20.167 1.00 97.75 137 ARG A C 1
ATOM 1082 O O . ARG A 1 137 ? -3.465 -17.179 -19.661 1.00 97.75 137 ARG A O 1
ATOM 1089 N N . ALA A 1 138 ? -3.334 -15.860 -21.482 1.00 98.19 138 ALA A N 1
ATOM 1090 C CA . ALA A 1 138 ? -3.607 -16.918 -22.455 1.00 98.19 138 ALA A CA 1
ATOM 1091 C C . ALA A 1 138 ? -2.562 -18.048 -22.416 1.00 98.19 138 ALA A C 1
ATOM 1093 O O . ALA A 1 138 ? -2.893 -19.194 -22.694 1.00 98.19 138 ALA A O 1
ATOM 1094 N N . GLU A 1 139 ? -1.323 -17.741 -22.027 1.00 98.06 139 GLU A N 1
ATOM 1095 C CA . GLU A 1 139 ? -0.246 -18.728 -21.880 1.00 98.06 139 GLU A CA 1
ATOM 1096 C C . GLU A 1 139 ? -0.134 -19.274 -20.436 1.00 98.06 139 GLU A C 1
ATOM 1098 O O . GLU A 1 139 ? 0.728 -20.099 -20.143 1.00 98.06 139 GLU A O 1
ATOM 1103 N N . GLY A 1 140 ? -0.986 -18.821 -19.507 1.00 94.31 140 GLY A N 1
ATOM 1104 C CA . GLY A 1 140 ? -1.070 -19.349 -18.140 1.00 94.31 140 GLY A CA 1
ATOM 1105 C C . GLY A 1 140 ? 0.089 -18.974 -17.207 1.00 94.31 140 GLY A C 1
ATOM 1106 O O . GLY A 1 140 ? 0.238 -19.585 -16.150 1.00 94.31 140 GLY A O 1
ATOM 1107 N N . ALA A 1 141 ? 0.922 -17.990 -17.560 1.00 92.69 141 ALA A N 1
ATOM 1108 C CA . ALA A 1 141 ? 2.015 -17.557 -16.689 1.00 92.69 141 ALA A CA 1
ATOM 1109 C C . ALA A 1 141 ? 1.505 -16.699 -15.514 1.00 92.69 141 ALA A C 1
ATOM 1111 O O . ALA A 1 141 ? 0.700 -15.786 -15.725 1.00 92.69 141 ALA A O 1
ATOM 1112 N N . PRO A 1 142 ? 2.000 -16.908 -14.279 1.00 95.19 142 PRO A N 1
ATOM 1113 C CA . PRO A 1 142 ? 1.743 -15.978 -13.186 1.00 95.19 142 PRO A CA 1
ATOM 1114 C C . PRO A 1 142 ? 2.458 -14.649 -13.454 1.00 95.19 142 PRO A C 1
ATOM 1116 O O . PRO A 1 142 ? 3.602 -14.630 -13.908 1.00 95.19 142 PRO A O 1
ATOM 1119 N N . PHE A 1 143 ? 1.818 -13.521 -13.148 1.00 97.00 143 PHE A N 1
ATOM 1120 C CA . PHE A 1 143 ? 2.424 -12.210 -13.375 1.00 97.00 143 PHE A CA 1
ATOM 1121 C C . PHE A 1 143 ? 2.019 -11.165 -12.334 1.00 97.00 143 PHE A C 1
ATOM 1123 O O . PHE A 1 143 ? 1.001 -11.290 -11.655 1.00 97.00 143 PHE A O 1
ATOM 1130 N N . ALA A 1 144 ? 2.841 -10.125 -12.232 1.00 97.94 144 ALA A N 1
ATOM 1131 C CA . ALA A 1 144 ? 2.594 -8.904 -11.482 1.00 97.94 144 ALA A CA 1
ATOM 1132 C C . ALA A 1 144 ? 2.779 -7.688 -12.398 1.00 97.94 144 ALA A C 1
ATOM 1134 O O . ALA A 1 144 ? 3.586 -7.724 -13.334 1.00 97.94 144 ALA A O 1
ATOM 1135 N N . LEU A 1 145 ? 2.063 -6.605 -12.109 1.00 98.38 145 LEU A N 1
ATOM 1136 C CA . LEU A 1 145 ? 2.195 -5.336 -12.826 1.00 98.38 145 LEU A CA 1
ATOM 1137 C C . LEU A 1 145 ? 2.991 -4.330 -11.995 1.00 98.38 145 LEU A C 1
ATOM 1139 O O . LEU A 1 145 ? 2.894 -4.314 -10.773 1.00 98.38 145 LEU A O 1
ATOM 1143 N N . MET A 1 146 ? 3.764 -3.471 -12.650 1.00 98.12 146 MET A N 1
ATOM 1144 C CA . MET A 1 146 ? 4.467 -2.364 -12.006 1.00 98.12 146 MET A CA 1
ATOM 1145 C C . MET A 1 146 ? 3.956 -1.054 -12.588 1.00 98.12 146 MET A C 1
ATOM 1147 O O . MET A 1 146 ? 4.247 -0.737 -13.745 1.00 98.12 146 MET A O 1
ATOM 1151 N N . HIS A 1 147 ? 3.235 -0.290 -11.767 1.00 98.31 147 HIS A N 1
ATOM 1152 C CA . HIS A 1 147 ? 2.925 1.098 -12.078 1.00 98.31 147 HIS A CA 1
ATOM 1153 C C . HIS A 1 147 ? 4.230 1.878 -12.228 1.00 98.31 147 HIS A C 1
ATOM 1155 O O . HIS A 1 147 ? 5.165 1.680 -11.450 1.00 98.31 147 HIS A O 1
ATOM 1161 N N . CYS A 1 148 ? 4.326 2.711 -13.256 1.00 96.88 148 CYS A N 1
ATOM 1162 C CA . CYS A 1 148 ? 5.589 3.305 -13.663 1.00 96.88 148 CYS A CA 1
ATOM 1163 C C . CYS A 1 148 ? 5.346 4.586 -14.454 1.00 96.88 148 CYS A C 1
ATOM 1165 O O . CYS A 1 148 ? 4.532 4.602 -15.371 1.00 96.88 148 CYS A O 1
ATOM 1167 N N . THR A 1 149 ? 6.137 5.618 -14.177 1.00 97.19 149 THR A N 1
ATOM 1168 C CA . THR A 1 149 ? 6.274 6.791 -15.050 1.00 97.19 149 THR A CA 1
ATOM 1169 C C . THR A 1 149 ? 7.702 6.819 -15.577 1.00 97.19 149 THR A C 1
ATOM 1171 O O . THR A 1 149 ? 8.642 6.756 -14.793 1.00 97.19 149 THR A O 1
ATOM 1174 N N . SER A 1 150 ? 7.889 6.836 -16.896 1.00 93.00 150 SER A N 1
ATOM 1175 C CA . SER A 1 150 ? 9.209 6.679 -17.532 1.00 93.00 150 SER A CA 1
ATOM 1176 C C . SER A 1 150 ? 9.874 8.026 -17.840 1.00 93.00 150 SER A C 1
ATOM 1178 O O . SER A 1 150 ? 10.295 8.275 -18.966 1.00 93.00 150 SER A O 1
ATOM 1180 N N . THR A 1 151 ? 9.962 8.897 -16.834 1.00 91.31 151 THR A N 1
ATOM 1181 C CA . THR A 1 151 ? 10.760 10.134 -16.863 1.00 91.31 151 THR A CA 1
ATOM 1182 C C . THR A 1 151 ? 11.833 10.075 -15.774 1.00 91.31 151 THR A C 1
ATOM 1184 O O . THR A 1 151 ? 11.584 9.566 -14.683 1.00 91.31 151 THR A O 1
ATOM 1187 N N . TYR A 1 152 ? 13.049 10.540 -16.073 1.00 89.81 152 TYR A N 1
ATOM 1188 C CA . TYR A 1 152 ? 14.240 10.278 -15.256 1.00 89.81 152 TYR A CA 1
ATOM 1189 C C . TYR A 1 152 ? 14.970 11.593 -14.915 1.00 89.81 152 TYR A C 1
ATOM 1191 O O . TYR A 1 152 ? 15.741 12.078 -15.743 1.00 89.81 152 TYR A O 1
ATOM 1199 N N . PRO A 1 153 ? 14.766 12.181 -13.719 1.00 92.25 153 PRO A N 1
ATOM 1200 C CA . PRO A 1 153 ? 13.828 11.764 -12.675 1.00 92.25 153 PRO A CA 1
ATOM 1201 C C . PRO A 1 153 ? 12.369 12.122 -13.002 1.00 92.25 153 PRO A C 1
ATOM 1203 O O . PRO A 1 153 ? 12.092 13.034 -13.778 1.00 92.25 153 PRO A O 1
ATOM 1206 N N . THR A 1 154 ? 11.431 11.415 -12.374 1.00 95.25 154 THR A N 1
ATOM 1207 C CA . THR A 1 154 ? 9.992 11.687 -12.481 1.00 95.25 154 THR A CA 1
ATOM 1208 C C . THR A 1 154 ? 9.587 12.803 -11.505 1.00 95.25 154 THR A C 1
ATOM 1210 O O . THR A 1 154 ? 9.807 12.638 -10.300 1.00 95.25 154 THR A O 1
ATOM 1213 N N . PRO A 1 155 ? 8.975 13.911 -11.975 1.00 96.31 155 PRO A N 1
ATOM 1214 C CA . PRO A 1 155 ? 8.317 14.896 -11.109 1.00 96.31 155 PRO A CA 1
ATOM 1215 C C . PRO A 1 155 ? 7.148 14.274 -10.334 1.00 96.31 155 PRO A C 1
ATOM 1217 O O . PRO A 1 155 ? 6.427 13.434 -10.875 1.00 96.31 155 PRO A O 1
ATOM 1220 N N . TYR A 1 156 ? 6.938 14.671 -9.077 1.00 96.94 156 TYR A N 1
ATOM 1221 C CA . TYR A 1 156 ? 5.952 14.027 -8.195 1.00 96.94 156 TYR A CA 1
ATOM 1222 C C . TYR A 1 156 ? 4.519 14.096 -8.745 1.00 96.94 156 TYR A C 1
ATOM 1224 O O . TYR A 1 156 ? 3.769 13.123 -8.662 1.00 96.94 156 TYR A O 1
ATOM 1232 N N . GLU A 1 157 ? 4.160 15.213 -9.369 1.00 97.00 157 GLU A N 1
ATOM 1233 C CA . GLU A 1 157 ? 2.872 15.474 -10.010 1.00 97.00 157 GLU A CA 1
ATOM 1234 C C . GLU A 1 157 ? 2.566 14.526 -11.183 1.00 97.00 157 GLU A C 1
ATOM 1236 O O . GLU A 1 157 ? 1.404 14.324 -11.530 1.00 97.00 157 GLU A O 1
ATOM 1241 N N . HIS A 1 158 ? 3.585 13.887 -11.766 1.00 97.44 158 HIS A N 1
ATOM 1242 C CA . HIS A 1 158 ? 3.423 12.949 -12.879 1.00 97.44 158 HIS A CA 1
ATOM 1243 C C . HIS A 1 158 ? 3.263 11.496 -12.429 1.00 97.44 158 HIS A C 1
ATOM 1245 O O . HIS A 1 158 ? 2.922 10.646 -13.245 1.00 97.44 158 HIS A O 1
ATOM 1251 N N . VAL A 1 159 ? 3.491 11.186 -11.149 1.00 97.12 159 VAL A N 1
ATOM 1252 C CA . VAL A 1 159 ? 3.571 9.796 -10.676 1.00 97.12 159 VAL A CA 1
ATOM 1253 C C . VAL A 1 159 ? 2.225 9.088 -10.743 1.00 97.12 159 VAL A C 1
ATOM 1255 O O . VAL A 1 159 ? 2.206 7.887 -10.964 1.00 97.12 159 VAL A O 1
ATOM 1258 N N . GLN A 1 160 ? 1.103 9.787 -10.541 1.00 96.12 160 GLN A N 1
ATOM 1259 C CA . GLN A 1 160 ? -0.249 9.208 -10.621 1.00 96.12 160 GLN A CA 1
ATOM 1260 C C . GLN A 1 160 ? -0.455 7.963 -9.724 1.00 96.12 160 GLN A C 1
ATOM 1262 O O . GLN A 1 160 ? -0.996 6.947 -10.159 1.00 96.12 160 GLN A O 1
ATOM 1267 N N . LEU A 1 161 ? -0.040 8.022 -8.450 1.00 96.06 161 LEU A N 1
ATOM 1268 C CA . LEU A 1 161 ? -0.068 6.877 -7.515 1.00 96.06 161 LEU A CA 1
ATOM 1269 C C . LEU A 1 161 ? -1.427 6.166 -7.393 1.00 96.06 161 LEU A C 1
ATOM 1271 O O . LEU A 1 161 ? -1.462 4.953 -7.187 1.00 96.06 161 LEU A O 1
ATOM 1275 N N . GLY A 1 162 ? -2.542 6.888 -7.551 1.00 95.88 162 GLY A N 1
ATOM 1276 C CA . GLY A 1 162 ? -3.890 6.308 -7.501 1.00 95.88 162 GLY A CA 1
ATOM 1277 C C . GLY A 1 162 ? -4.152 5.240 -8.573 1.00 95.88 162 GLY A C 1
ATOM 1278 O O . GLY A 1 162 ? -5.055 4.419 -8.419 1.00 95.88 162 GLY A O 1
ATOM 1279 N N . TYR A 1 163 ? -3.346 5.196 -9.639 1.00 96.75 163 TYR A N 1
ATOM 1280 C CA . TYR A 1 163 ? -3.472 4.176 -10.677 1.00 96.75 163 TYR A CA 1
ATOM 1281 C C . TYR A 1 163 ? -3.049 2.776 -10.202 1.00 96.75 163 TYR A C 1
ATOM 1283 O O . TYR A 1 163 ? -3.519 1.783 -10.754 1.00 96.75 163 TYR A O 1
ATOM 1291 N N . ILE A 1 164 ? -2.258 2.664 -9.123 1.00 97.38 164 ILE A N 1
ATOM 1292 C CA . ILE A 1 164 ? -1.924 1.372 -8.496 1.00 97.38 164 ILE A CA 1
ATOM 1293 C C . ILE A 1 164 ? -3.204 0.624 -8.106 1.00 97.38 164 ILE A C 1
ATOM 1295 O O . ILE A 1 164 ? -3.382 -0.531 -8.496 1.00 97.38 164 ILE A O 1
ATOM 1299 N N . SER A 1 165 ? -4.128 1.293 -7.410 1.00 95.81 165 SER A N 1
ATOM 1300 C CA . SER A 1 165 ? -5.402 0.693 -6.996 1.00 95.81 165 SER A CA 1
ATOM 1301 C C . SER A 1 165 ? -6.267 0.312 -8.199 1.00 95.81 165 SER A C 1
ATOM 1303 O O . SER A 1 165 ? -6.855 -0.766 -8.217 1.00 95.81 165 SER A O 1
ATOM 1305 N N . ARG A 1 166 ? -6.257 1.120 -9.269 1.00 96.94 166 ARG A N 1
ATOM 1306 C CA . ARG A 1 166 ? -6.962 0.797 -10.522 1.00 96.94 166 ARG A CA 1
ATOM 1307 C C . ARG A 1 166 ? -6.424 -0.473 -11.181 1.00 96.94 166 ARG A C 1
ATOM 1309 O O . ARG A 1 166 ? -7.212 -1.308 -11.622 1.00 96.94 166 ARG A O 1
ATOM 1316 N N . LEU A 1 167 ? -5.102 -0.653 -11.224 1.00 97.88 167 LEU A N 1
ATOM 1317 C CA . LEU A 1 167 ? -4.477 -1.875 -11.740 1.00 97.88 167 LEU A CA 1
ATOM 1318 C C . LEU A 1 167 ? -4.848 -3.099 -10.885 1.00 97.88 167 LEU A C 1
ATOM 1320 O O . LEU A 1 167 ? -5.158 -4.158 -11.436 1.00 97.88 167 LEU A O 1
ATOM 1324 N N . GLN A 1 168 ? -4.857 -2.955 -9.556 1.00 96.00 168 GLN A N 1
ATOM 1325 C CA . GLN A 1 168 ? -5.239 -4.026 -8.627 1.00 96.00 168 GLN A CA 1
ATOM 1326 C C . GLN A 1 168 ? -6.702 -4.441 -8.817 1.00 96.00 168 GLN A C 1
ATOM 1328 O O . GLN A 1 168 ? -6.999 -5.631 -8.929 1.00 96.00 168 GLN A O 1
ATOM 1333 N N . GLU A 1 169 ? -7.613 -3.469 -8.895 1.00 96.88 169 GLU A N 1
ATOM 1334 C CA . GLU A 1 169 ? -9.047 -3.687 -9.106 1.00 96.88 169 GLU A CA 1
ATOM 1335 C C . GLU A 1 169 ? -9.329 -4.356 -10.453 1.00 96.88 169 GLU A C 1
ATOM 1337 O O . GLU A 1 169 ? -10.073 -5.340 -10.511 1.00 96.88 169 GLU A O 1
ATOM 1342 N N . ARG A 1 170 ? -8.716 -3.841 -11.527 1.00 97.94 170 ARG A N 1
ATOM 1343 C CA . ARG A 1 170 ? -8.966 -4.288 -12.902 1.00 97.94 170 ARG A CA 1
ATOM 1344 C C . ARG A 1 170 ? -8.406 -5.679 -13.170 1.00 97.94 170 ARG A C 1
ATOM 1346 O O . ARG A 1 170 ? -9.088 -6.515 -13.757 1.00 97.94 170 ARG A O 1
ATOM 1353 N N . TYR A 1 171 ? -7.166 -5.935 -12.755 1.00 97.75 171 TYR A N 1
ATOM 1354 C CA . TYR A 1 171 ? -6.451 -7.148 -13.150 1.00 97.75 171 TYR A CA 1
ATOM 1355 C C . TYR A 1 171 ? -6.354 -8.198 -12.047 1.00 97.75 171 TYR A C 1
ATOM 1357 O O . TYR A 1 171 ? -6.007 -9.334 -12.358 1.00 97.75 171 TYR A O 1
ATOM 1365 N N . ARG A 1 172 ? -6.681 -7.875 -10.788 1.00 97.12 172 ARG A N 1
ATOM 1366 C CA . ARG A 1 172 ? -6.673 -8.832 -9.662 1.00 97.12 172 ARG A CA 1
ATOM 1367 C C . ARG A 1 172 ? -5.360 -9.621 -9.548 1.00 97.12 172 ARG A C 1
ATOM 1369 O O . ARG A 1 172 ? -5.354 -10.800 -9.209 1.00 97.12 172 ARG A O 1
ATOM 1376 N N . VAL A 1 173 ? -4.247 -8.956 -9.846 1.00 96.44 173 VAL A N 1
ATOM 1377 C CA . VAL A 1 173 ? -2.880 -9.475 -9.706 1.00 96.44 173 VAL A CA 1
ATOM 1378 C C . VAL A 1 173 ? -2.092 -8.597 -8.738 1.00 96.44 173 VAL A C 1
ATOM 1380 O O . VAL A 1 173 ? -2.505 -7.461 -8.489 1.00 96.44 173 VAL A O 1
ATOM 1383 N N . PRO A 1 174 ? -0.955 -9.071 -8.198 1.00 97.50 174 PRO A N 1
ATOM 1384 C CA . PRO A 1 174 ? -0.054 -8.209 -7.449 1.00 97.50 174 PRO A CA 1
ATOM 1385 C C . PRO A 1 174 ? 0.373 -7.001 -8.288 1.00 97.50 174 PRO A C 1
ATOM 1387 O O . PRO A 1 174 ? 0.733 -7.139 -9.461 1.00 97.50 174 PRO A O 1
ATOM 1390 N N . VAL A 1 175 ? 0.355 -5.823 -7.669 1.00 98.12 175 VAL A N 1
ATOM 1391 C CA . VAL A 1 175 ? 0.778 -4.571 -8.307 1.00 98.12 175 VAL A CA 1
ATOM 1392 C C . VAL A 1 175 ? 1.849 -3.915 -7.457 1.00 98.12 175 VAL A C 1
ATOM 1394 O O . VAL A 1 175 ? 1.720 -3.836 -6.238 1.00 98.12 175 VAL A O 1
ATOM 1397 N N . GLY A 1 176 ? 2.919 -3.462 -8.094 1.00 97.44 176 GLY A N 1
ATOM 1398 C CA . GLY A 1 176 ? 3.995 -2.709 -7.471 1.00 97.44 176 GLY A CA 1
ATOM 1399 C C . GLY A 1 176 ? 4.196 -1.327 -8.076 1.00 97.44 176 GLY A C 1
ATOM 1400 O O . GLY A 1 176 ? 3.466 -0.908 -8.974 1.00 97.44 176 GLY A O 1
ATOM 1401 N N . LEU A 1 177 ? 5.234 -0.647 -7.596 1.00 98.19 177 LEU A N 1
ATOM 1402 C CA . LEU A 1 177 ? 5.720 0.624 -8.123 1.00 98.19 177 LEU A CA 1
ATOM 1403 C C . LEU A 1 177 ? 7.152 0.453 -8.649 1.00 98.19 177 LEU A C 1
ATOM 1405 O O . LEU A 1 177 ? 8.043 0.031 -7.911 1.00 98.19 177 LEU A O 1
ATOM 1409 N N . SER A 1 178 ? 7.366 0.794 -9.919 1.00 96.50 178 SER A N 1
ATOM 1410 C CA . SER A 1 178 ? 8.686 1.035 -10.506 1.00 96.50 178 SER A CA 1
ATOM 1411 C C . SER A 1 178 ? 8.925 2.539 -10.501 1.00 96.50 178 SER A C 1
ATOM 1413 O O . SER A 1 178 ? 8.326 3.274 -11.286 1.00 96.50 178 SER A O 1
ATOM 1415 N N . ASP A 1 179 ? 9.749 2.991 -9.565 1.00 95.69 179 ASP A N 1
ATOM 1416 C CA . ASP A 1 179 ? 9.842 4.386 -9.161 1.00 95.69 179 ASP A CA 1
ATOM 1417 C C . ASP A 1 179 ? 11.106 5.061 -9.726 1.00 95.69 179 ASP A C 1
ATOM 1419 O O . ASP A 1 179 ? 12.227 4.583 -9.537 1.00 95.69 179 ASP A O 1
ATOM 1423 N N . HIS A 1 180 ? 10.921 6.212 -10.374 1.00 95.31 180 HIS A N 1
ATOM 1424 C CA . HIS A 1 180 ? 11.996 7.049 -10.914 1.00 95.31 180 HIS A CA 1
ATOM 1425 C C . HIS A 1 180 ? 12.000 8.466 -10.318 1.00 95.31 180 HIS A C 1
ATOM 1427 O O . HIS A 1 180 ? 12.682 9.347 -10.839 1.00 95.31 180 HIS A O 1
ATOM 1433 N N . THR A 1 181 ? 11.256 8.727 -9.237 1.00 95.75 181 THR A N 1
ATOM 1434 C CA . THR A 1 181 ? 11.353 10.008 -8.520 1.00 95.75 181 THR A CA 1
ATOM 1435 C C . THR A 1 181 ? 12.656 10.118 -7.736 1.00 95.75 181 THR A C 1
ATOM 1437 O O . THR A 1 181 ? 13.349 9.131 -7.486 1.00 95.75 181 THR A O 1
ATOM 1440 N N . LEU A 1 182 ? 12.961 11.314 -7.244 1.00 94.06 182 LEU A N 1
ATOM 1441 C CA . LEU A 1 182 ? 13.955 11.464 -6.185 1.00 94.06 182 LEU A CA 1
ATOM 1442 C C . LEU A 1 182 ? 13.373 11.006 -4.836 1.00 94.06 182 LEU A C 1
ATOM 1444 O O . LEU A 1 182 ? 12.162 11.075 -4.613 1.00 94.06 182 LEU A O 1
ATOM 1448 N N . GLY A 1 183 ? 14.241 10.511 -3.951 1.00 93.31 183 GLY A N 1
ATOM 1449 C CA . GLY A 1 183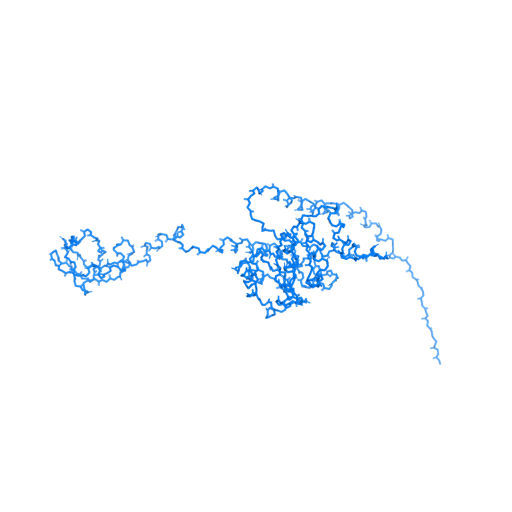 ? 13.875 10.086 -2.597 1.00 93.31 183 GLY A CA 1
ATOM 1450 C C . GLY A 1 183 ? 12.909 8.894 -2.523 1.00 93.31 183 GLY A C 1
ATOM 1451 O O . GLY A 1 183 ? 12.762 8.120 -3.473 1.00 93.31 183 GLY A O 1
ATOM 1452 N N . SER A 1 184 ? 12.271 8.748 -1.356 1.00 96.50 184 SER A N 1
ATOM 1453 C CA . SER A 1 184 ? 11.477 7.565 -0.970 1.00 96.50 184 SER A CA 1
ATOM 1454 C C . SER A 1 184 ? 9.976 7.829 -0.821 1.00 96.50 184 SER A C 1
ATOM 1456 O O . SER A 1 184 ? 9.214 6.889 -0.597 1.00 96.50 184 SER A O 1
ATOM 1458 N N . TYR A 1 185 ? 9.527 9.084 -0.933 1.00 97.25 185 TYR A N 1
ATOM 1459 C CA . TYR A 1 185 ? 8.149 9.463 -0.602 1.00 97.25 185 TYR A CA 1
ATOM 1460 C C . TYR A 1 185 ? 7.102 8.692 -1.410 1.00 97.25 185 TYR A C 1
ATOM 1462 O O . TYR A 1 185 ? 6.128 8.204 -0.840 1.00 97.25 185 TYR A O 1
ATOM 1470 N N . MET A 1 186 ? 7.316 8.526 -2.718 1.00 97.31 186 MET A N 1
ATOM 1471 C CA . MET A 1 186 ? 6.359 7.826 -3.579 1.00 97.31 186 MET A CA 1
ATOM 1472 C C . MET A 1 186 ? 6.294 6.333 -3.286 1.00 97.31 186 MET A C 1
ATOM 1474 O O . MET A 1 186 ? 5.211 5.756 -3.283 1.00 97.31 186 MET A O 1
ATOM 1478 N N . ALA A 1 187 ? 7.427 5.711 -2.966 1.00 97.00 187 ALA A N 1
ATOM 1479 C CA . ALA A 1 187 ? 7.454 4.317 -2.554 1.00 97.00 187 ALA A CA 1
ATOM 1480 C C . ALA A 1 187 ? 6.782 4.100 -1.185 1.00 97.00 187 ALA A C 1
ATOM 1482 O O . ALA A 1 187 ? 6.058 3.122 -1.013 1.00 97.00 187 ALA A O 1
ATOM 1483 N N . PHE A 1 188 ? 6.936 5.023 -0.230 1.00 97.75 188 PHE A N 1
ATOM 1484 C CA . PHE A 1 188 ? 6.193 4.976 1.035 1.00 97.75 188 PHE A CA 1
ATOM 1485 C C . PHE A 1 188 ? 4.686 5.129 0.824 1.00 97.75 188 PHE A C 1
ATOM 1487 O O . PHE A 1 188 ? 3.907 4.332 1.346 1.00 97.75 188 PHE A O 1
ATOM 1494 N N . ALA A 1 189 ? 4.271 6.097 0.008 1.00 97.25 189 ALA A N 1
ATOM 1495 C CA . ALA A 1 189 ? 2.866 6.286 -0.327 1.00 97.25 189 ALA A CA 1
ATOM 1496 C C . ALA A 1 189 ? 2.282 5.055 -1.045 1.00 97.25 189 ALA A C 1
ATOM 1498 O O . ALA A 1 189 ? 1.214 4.580 -0.670 1.00 97.25 189 ALA A O 1
ATOM 1499 N N . ALA A 1 190 ? 3.009 4.470 -2.001 1.00 97.00 190 ALA A N 1
ATOM 1500 C CA . ALA A 1 190 ? 2.603 3.234 -2.670 1.00 97.00 190 ALA A CA 1
ATOM 1501 C C . ALA A 1 190 ? 2.495 2.037 -1.706 1.00 97.00 190 ALA A C 1
ATOM 1503 O O . ALA A 1 190 ? 1.601 1.205 -1.851 1.00 97.00 190 ALA A O 1
ATOM 1504 N N . ALA A 1 191 ? 3.363 1.945 -0.693 1.00 95.81 191 ALA A N 1
ATOM 1505 C CA . ALA A 1 191 ? 3.240 0.925 0.349 1.00 95.81 191 ALA A CA 1
ATOM 1506 C C . ALA A 1 191 ? 1.955 1.087 1.168 1.00 95.81 191 ALA A C 1
ATOM 1508 O O . ALA A 1 191 ? 1.273 0.094 1.429 1.00 95.81 191 ALA A O 1
ATOM 1509 N N . ALA A 1 192 ? 1.590 2.324 1.511 1.00 94.56 192 ALA A N 1
ATOM 1510 C CA . ALA A 1 192 ? 0.346 2.614 2.216 1.00 94.56 192 ALA A CA 1
ATOM 1511 C C . ALA A 1 192 ? -0.893 2.289 1.360 1.00 94.56 192 ALA A C 1
ATOM 1513 O O . ALA A 1 192 ? -1.878 1.773 1.880 1.00 94.56 192 ALA A O 1
ATOM 1514 N N . THR A 1 193 ? -0.835 2.481 0.038 1.00 89.50 193 THR A N 1
ATOM 1515 C CA . THR A 1 193 ? -1.944 2.140 -0.877 1.00 89.50 193 THR A CA 1
ATOM 1516 C C . THR A 1 193 ? -2.002 0.660 -1.275 1.00 89.50 193 THR A C 1
ATOM 1518 O O . THR A 1 193 ? -2.837 0.272 -2.089 1.00 89.50 193 THR A O 1
ATOM 1521 N N . GLY A 1 194 ? -1.152 -0.191 -0.689 1.00 87.25 194 GLY A N 1
ATOM 1522 C CA . GLY A 1 194 ? -1.223 -1.645 -0.846 1.00 87.25 194 GLY A CA 1
ATOM 1523 C C . GLY A 1 194 ? -0.352 -2.231 -1.959 1.00 87.25 194 GLY A C 1
ATOM 1524 O O . GLY A 1 194 ? -0.546 -3.396 -2.315 1.00 87.25 194 GLY A O 1
ATOM 1525 N N . ALA A 1 195 ? 0.609 -1.478 -2.506 1.00 95.06 195 ALA A N 1
ATOM 1526 C CA . ALA A 1 195 ? 1.581 -2.019 -3.455 1.00 95.06 195 ALA A CA 1
ATOM 1527 C C . ALA A 1 195 ? 2.383 -3.186 -2.841 1.00 95.06 195 ALA A C 1
ATOM 1529 O O . ALA A 1 195 ? 2.793 -3.153 -1.680 1.00 95.06 195 ALA A O 1
ATOM 1530 N N . ASN A 1 196 ? 2.619 -4.237 -3.629 1.00 91.31 196 ASN A N 1
ATOM 1531 C CA . ASN A 1 196 ? 3.261 -5.476 -3.176 1.00 91.31 196 ASN A CA 1
ATOM 1532 C C . ASN A 1 196 ? 4.741 -5.575 -3.574 1.00 91.31 196 ASN A C 1
ATOM 1534 O O . ASN A 1 196 ? 5.480 -6.374 -2.995 1.00 91.31 196 ASN A O 1
ATOM 1538 N N . LEU A 1 197 ? 5.167 -4.790 -4.568 1.00 95.44 197 LEU A N 1
ATOM 1539 C CA . LEU A 1 197 ? 6.524 -4.796 -5.112 1.00 95.44 197 LEU A CA 1
ATOM 1540 C C . LEU A 1 197 ? 7.040 -3.366 -5.283 1.00 95.44 197 LEU A C 1
ATOM 1542 O O . LEU A 1 197 ? 6.276 -2.453 -5.590 1.00 95.44 197 LEU A O 1
ATOM 1546 N N . PHE A 1 198 ? 8.351 -3.194 -5.128 1.00 96.25 198 PHE A N 1
ATOM 1547 C CA . PHE A 1 198 ? 9.032 -1.910 -5.277 1.00 96.25 198 PHE A CA 1
ATOM 1548 C C . PHE A 1 198 ? 10.315 -2.107 -6.078 1.00 96.25 198 PHE A C 1
ATOM 1550 O O . PHE A 1 198 ? 11.117 -2.991 -5.760 1.00 96.25 198 PHE A O 1
ATOM 1557 N N . GLU A 1 199 ? 10.498 -1.281 -7.101 1.00 95.56 199 GLU A N 1
ATOM 1558 C CA . GLU A 1 199 ? 11.703 -1.197 -7.924 1.00 95.56 199 GLU A CA 1
ATOM 1559 C C . GLU A 1 199 ? 12.204 0.252 -7.907 1.00 95.56 199 GLU A C 1
ATOM 1561 O O . GLU A 1 199 ? 11.429 1.186 -8.104 1.00 95.56 199 GLU A O 1
ATOM 1566 N N . LYS A 1 200 ? 13.500 0.432 -7.635 1.00 92.94 200 LYS A N 1
ATOM 1567 C CA . LYS A 1 200 ? 14.194 1.724 -7.623 1.00 92.94 200 LYS A CA 1
ATOM 1568 C C . LYS A 1 200 ? 15.587 1.525 -8.209 1.00 92.94 200 LYS A C 1
ATOM 1570 O O . LYS A 1 200 ? 16.217 0.491 -7.964 1.00 92.94 200 LYS A O 1
ATOM 1575 N N . HIS A 1 201 ?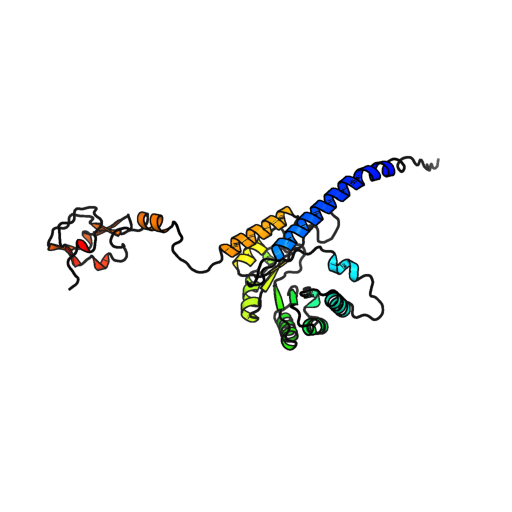 16.086 2.515 -8.941 1.00 90.50 201 HIS A N 1
ATOM 1576 C CA . HIS A 1 201 ? 17.489 2.527 -9.341 1.00 90.50 201 HIS A CA 1
ATOM 1577 C C . HIS A 1 201 ? 18.379 2.690 -8.107 1.00 90.50 201 HIS A C 1
ATOM 1579 O O . HIS A 1 201 ? 18.065 3.464 -7.202 1.00 90.50 201 HIS A O 1
ATOM 1585 N N . VAL A 1 202 ? 19.495 1.964 -8.070 1.00 90.88 202 VAL A N 1
ATOM 1586 C CA . VAL A 1 202 ? 20.475 2.046 -6.985 1.00 90.88 202 VAL A CA 1
ATOM 1587 C C . VAL A 1 202 ? 21.874 2.236 -7.542 1.00 90.88 202 VAL A C 1
ATOM 1589 O O . VAL A 1 202 ? 22.225 1.702 -8.593 1.00 90.88 202 VAL A O 1
ATOM 1592 N N . THR A 1 203 ? 22.693 2.975 -6.807 1.00 90.50 203 THR A N 1
ATOM 1593 C CA . THR A 1 203 ? 24.092 3.212 -7.143 1.00 90.50 203 THR A CA 1
ATOM 1594 C C . THR A 1 203 ? 24.967 3.076 -5.906 1.00 90.50 203 THR A C 1
ATOM 1596 O O . THR A 1 203 ? 24.520 3.238 -4.773 1.00 90.50 203 THR A O 1
ATOM 1599 N N . VAL A 1 204 ? 26.243 2.759 -6.117 1.00 91.12 204 VAL A N 1
ATOM 1600 C CA . VAL A 1 204 ? 27.241 2.804 -5.039 1.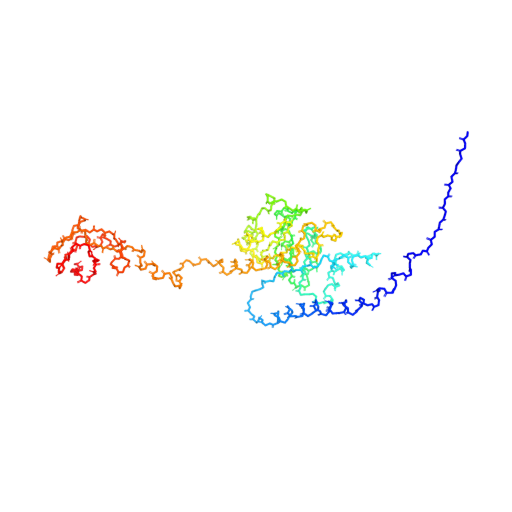00 91.12 204 VAL A CA 1
ATOM 1601 C C . VAL A 1 204 ? 27.586 4.254 -4.699 1.00 91.12 204 VAL A C 1
ATOM 1603 O O . VAL A 1 204 ? 27.879 4.549 -3.544 1.00 91.12 204 VAL A O 1
ATOM 1606 N N . SER A 1 205 ? 27.563 5.142 -5.697 1.00 90.25 205 SER A N 1
ATOM 1607 C CA . SER A 1 205 ? 27.661 6.584 -5.502 1.00 90.25 205 SER A CA 1
ATOM 1608 C C . SER A 1 205 ? 27.143 7.326 -6.728 1.00 90.25 205 SER A C 1
ATOM 1610 O O . SER A 1 205 ? 27.565 7.026 -7.846 1.00 90.25 205 SER A O 1
ATOM 1612 N N . ARG A 1 206 ? 26.321 8.358 -6.512 1.00 89.06 206 ARG A N 1
ATOM 1613 C CA . ARG A 1 206 ? 25.815 9.239 -7.582 1.00 89.06 206 ARG A CA 1
ATOM 1614 C C . ARG A 1 206 ? 26.907 10.052 -8.279 1.00 89.06 206 ARG A C 1
ATOM 1616 O O . ARG A 1 206 ? 26.659 10.638 -9.325 1.00 89.06 206 ARG A O 1
ATOM 1623 N N . SER A 1 207 ? 28.112 10.096 -7.706 1.00 89.50 207 SER A N 1
ATOM 1624 C CA . SER A 1 207 ? 29.278 10.749 -8.315 1.00 89.50 207 SER A CA 1
ATOM 1625 C C . SER A 1 207 ? 29.845 9.992 -9.522 1.00 89.50 207 SER A C 1
ATOM 1627 O O . SER A 1 207 ? 30.646 10.545 -10.277 1.00 89.50 207 SER A O 1
ATOM 1629 N N . LEU A 1 208 ? 29.470 8.721 -9.699 1.00 87.88 208 LEU A N 1
ATOM 1630 C CA . LEU A 1 208 ? 29.880 7.929 -10.854 1.00 87.88 208 LEU A CA 1
ATOM 1631 C C . LEU A 1 208 ? 29.207 8.450 -12.134 1.00 87.88 208 LEU A C 1
ATOM 1633 O O . LEU A 1 208 ? 28.111 8.999 -12.068 1.00 87.88 208 LEU A O 1
ATOM 1637 N N . PRO A 1 209 ? 29.829 8.277 -13.315 1.00 86.62 209 PRO A N 1
ATOM 1638 C CA . PRO A 1 209 ? 29.200 8.647 -14.575 1.00 86.62 209 PRO A CA 1
ATOM 1639 C C . PRO A 1 209 ? 28.034 7.706 -14.907 1.00 86.62 209 PRO A C 1
ATOM 1641 O O . PRO A 1 209 ? 28.044 6.521 -14.563 1.00 86.62 209 PRO A O 1
ATOM 1644 N N . GLY A 1 210 ? 27.040 8.229 -15.618 1.00 81.75 210 GLY A N 1
ATOM 1645 C CA . GLY A 1 210 ? 25.900 7.464 -16.117 1.00 81.75 210 GLY A CA 1
ATOM 1646 C C . GLY A 1 210 ? 24.609 8.284 -16.092 1.00 81.75 210 GLY A C 1
ATOM 1647 O O . GLY A 1 210 ? 24.453 9.132 -15.214 1.00 81.75 210 GLY A O 1
ATOM 1648 N N . PRO A 1 211 ? 23.689 8.044 -17.038 1.00 79.50 211 PRO A N 1
ATOM 1649 C CA . PRO A 1 211 ? 22.460 8.829 -17.162 1.00 79.50 211 PRO A CA 1
ATOM 1650 C C . PRO A 1 211 ? 21.544 8.695 -15.935 1.00 79.50 211 PRO A C 1
ATOM 1652 O O . PRO A 1 211 ? 20.957 9.680 -15.500 1.00 79.50 211 PRO A O 1
ATOM 1655 N N . ASP A 1 212 ? 21.508 7.519 -15.304 1.00 80.38 212 ASP A N 1
ATOM 1656 C CA . ASP A 1 212 ? 20.562 7.221 -14.216 1.00 80.38 212 ASP A CA 1
ATOM 1657 C C . ASP A 1 212 ? 21.100 7.558 -12.815 1.00 80.38 212 ASP A C 1
ATOM 1659 O O . ASP A 1 212 ? 20.436 7.327 -11.802 1.00 80.38 212 ASP A O 1
ATOM 1663 N N . GLN A 1 213 ? 22.323 8.084 -12.722 1.00 85.75 213 GLN A N 1
ATOM 1664 C CA . GLN A 1 213 ? 23.027 8.252 -11.446 1.00 85.75 213 GLN A CA 1
ATOM 1665 C C . GLN A 1 213 ? 22.318 9.246 -10.531 1.00 85.75 213 GLN A C 1
ATOM 1667 O O . GLN A 1 213 ? 22.155 8.983 -9.343 1.00 85.75 213 GLN A O 1
ATOM 1672 N N . GLN A 1 214 ? 21.832 10.355 -11.090 1.00 80.88 214 GLN A N 1
ATOM 1673 C CA . GLN A 1 214 ? 21.163 11.403 -10.316 1.00 80.88 214 GLN A CA 1
ATOM 1674 C C . GLN A 1 214 ? 19.845 10.915 -9.693 1.00 80.88 214 GLN A C 1
ATOM 1676 O O . GLN A 1 214 ? 19.512 11.317 -8.582 1.00 80.88 214 GLN A O 1
ATOM 1681 N N . GLY A 1 215 ? 19.130 10.013 -10.376 1.00 82.94 215 GLY A N 1
ATOM 1682 C CA . GLY A 1 215 ? 17.863 9.433 -9.911 1.00 82.94 215 GLY A CA 1
ATOM 1683 C C . GLY A 1 215 ? 18.003 8.167 -9.057 1.00 82.94 215 GLY A C 1
ATOM 1684 O O . GLY A 1 215 ? 17.014 7.675 -8.517 1.00 82.94 215 GLY A O 1
ATOM 1685 N N . SER A 1 216 ? 19.213 7.618 -8.928 1.00 89.62 216 SER A N 1
ATOM 1686 C CA . SER A 1 216 ? 19.469 6.378 -8.186 1.00 89.62 216 SER A CA 1
ATOM 1687 C C . SER A 1 216 ? 19.559 6.619 -6.678 1.00 89.62 216 SER A C 1
ATOM 1689 O O . SER A 1 216 ? 19.958 7.696 -6.258 1.00 89.62 216 SER A O 1
ATOM 1691 N N . MET A 1 217 ? 19.248 5.623 -5.848 1.00 92.81 217 MET A N 1
ATOM 1692 C CA . MET A 1 217 ? 19.492 5.646 -4.398 1.00 92.81 217 MET A CA 1
ATOM 1693 C C . MET A 1 217 ? 20.886 5.128 -4.044 1.00 92.81 217 MET A C 1
ATOM 1695 O O . MET A 1 217 ? 21.324 4.101 -4.567 1.00 92.81 217 MET A O 1
ATOM 1699 N N . GLU A 1 218 ? 21.559 5.785 -3.103 1.00 94.25 218 GLU A N 1
ATOM 1700 C CA . GLU A 1 218 ? 22.765 5.256 -2.468 1.00 94.25 218 GLU A CA 1
ATOM 1701 C C . GLU A 1 218 ? 22.413 4.257 -1.342 1.00 94.25 218 GLU A C 1
ATOM 1703 O O . GLU A 1 218 ? 21.260 4.173 -0.903 1.00 94.25 218 GLU A O 1
ATOM 1708 N N . PRO A 1 219 ? 23.377 3.465 -0.829 1.00 93.69 219 PRO A N 1
ATOM 1709 C CA . PRO A 1 219 ? 23.078 2.373 0.102 1.00 93.69 219 PRO A CA 1
ATOM 1710 C C . PRO A 1 219 ? 22.375 2.784 1.405 1.00 93.69 219 PRO A C 1
ATOM 1712 O O . PRO A 1 219 ? 21.624 1.984 1.967 1.00 93.69 219 PRO A O 1
ATOM 1715 N N . ALA A 1 220 ? 22.627 3.996 1.908 1.00 95.44 220 ALA A N 1
ATOM 1716 C CA . ALA A 1 220 ? 21.971 4.505 3.113 1.00 95.44 220 ALA A CA 1
ATOM 1717 C C . ALA A 1 220 ? 20.480 4.789 2.866 1.00 95.44 220 ALA A C 1
ATOM 1719 O O . ALA A 1 220 ? 19.639 4.338 3.638 1.00 95.44 220 ALA A O 1
ATOM 1720 N N . GLU A 1 221 ? 20.155 5.436 1.748 1.00 95.31 221 GLU A N 1
ATOM 1721 C CA . GLU A 1 221 ? 18.778 5.757 1.357 1.00 95.31 221 GLU A CA 1
ATOM 1722 C C . GLU A 1 221 ? 17.988 4.496 1.012 1.00 95.31 221 GLU A C 1
ATOM 1724 O O . GLU A 1 221 ? 16.829 4.362 1.389 1.00 95.31 221 GLU A O 1
ATOM 1729 N N . LEU A 1 222 ? 18.628 3.517 0.364 1.00 95.06 222 LEU A N 1
ATOM 1730 C CA . LEU A 1 222 ? 18.004 2.219 0.120 1.00 95.06 222 LEU A CA 1
ATOM 1731 C C . LEU A 1 222 ? 17.648 1.510 1.435 1.00 95.06 222 LEU A C 1
ATOM 1733 O O . LEU A 1 222 ? 16.592 0.885 1.542 1.00 95.06 222 LEU A O 1
ATOM 1737 N N . ARG A 1 223 ? 18.523 1.587 2.446 1.00 95.44 223 ARG A N 1
ATOM 1738 C CA . ARG A 1 223 ? 18.242 1.015 3.768 1.00 95.44 223 ARG A CA 1
ATOM 1739 C C . ARG A 1 223 ? 17.042 1.704 4.411 1.00 95.44 223 ARG A C 1
ATOM 1741 O O . ARG A 1 223 ? 16.176 1.006 4.931 1.00 95.44 223 ARG A O 1
ATOM 1748 N N . GLU A 1 224 ? 16.993 3.029 4.354 1.00 97.19 224 GLU A N 1
ATOM 1749 C CA . GLU A 1 224 ? 15.873 3.822 4.862 1.00 97.19 224 GLU A CA 1
ATOM 1750 C C . GLU A 1 224 ? 14.568 3.483 4.134 1.00 97.19 224 GLU A C 1
ATOM 1752 O O . GLU A 1 224 ? 13.555 3.224 4.780 1.00 97.19 224 GLU A O 1
ATOM 1757 N N . LEU A 1 225 ? 14.605 3.367 2.803 1.00 96.25 225 LEU A N 1
ATOM 1758 C CA . LEU A 1 225 ? 13.466 2.944 1.996 1.00 96.25 225 LEU A CA 1
ATOM 1759 C C . LEU A 1 225 ? 12.929 1.584 2.463 1.00 96.25 225 LEU A C 1
ATOM 1761 O O . LEU A 1 225 ? 11.735 1.428 2.715 1.00 96.25 225 LEU A O 1
ATOM 1765 N N . VAL A 1 226 ? 13.809 0.589 2.603 1.00 96.38 226 VAL A N 1
ATOM 1766 C CA . VAL A 1 226 ? 13.410 -0.754 3.046 1.00 96.38 226 VAL A CA 1
ATOM 1767 C C . VAL A 1 226 ? 12.828 -0.710 4.458 1.00 96.38 226 VAL A C 1
ATOM 1769 O O . VAL A 1 226 ? 11.794 -1.327 4.707 1.00 96.38 226 VAL A O 1
ATOM 1772 N N . GLN A 1 227 ? 13.458 0.016 5.383 1.00 97.31 227 GLN A N 1
ATOM 1773 C CA . GLN A 1 227 ? 12.965 0.156 6.754 1.00 97.31 227 GLN A CA 1
ATOM 1774 C C . GLN A 1 227 ? 11.586 0.820 6.796 1.00 97.31 227 GLN A C 1
ATOM 1776 O O . GLN A 1 227 ? 10.685 0.296 7.453 1.00 97.31 227 GLN A O 1
ATOM 1781 N N . GLY A 1 228 ? 11.400 1.913 6.054 1.00 97.31 228 GLY A N 1
ATOM 1782 C CA . GLY A 1 228 ? 10.134 2.634 5.977 1.00 97.31 228 GLY A CA 1
ATOM 1783 C C . GLY A 1 228 ? 9.014 1.782 5.381 1.00 97.31 228 GLY A C 1
ATOM 1784 O O . GLY A 1 228 ? 7.953 1.672 5.989 1.00 97.31 228 GLY A O 1
ATOM 1785 N N . ILE A 1 229 ? 9.264 1.074 4.272 1.00 96.44 229 ILE A N 1
ATOM 1786 C CA . ILE A 1 229 ? 8.276 0.149 3.685 1.00 96.44 229 ILE A CA 1
ATOM 1787 C C . ILE A 1 229 ? 7.876 -0.937 4.693 1.00 96.44 229 ILE A C 1
ATOM 1789 O O . ILE A 1 229 ? 6.692 -1.236 4.826 1.00 96.44 229 ILE A O 1
ATOM 1793 N N . ARG A 1 230 ? 8.830 -1.514 5.439 1.00 95.19 230 ARG A N 1
ATOM 1794 C CA . ARG A 1 230 ? 8.527 -2.544 6.452 1.00 95.19 230 ARG A CA 1
ATOM 1795 C C . ARG A 1 230 ? 7.764 -1.994 7.656 1.00 95.19 230 ARG A C 1
ATOM 1797 O O . ARG A 1 230 ? 6.959 -2.720 8.233 1.00 95.19 230 ARG A O 1
ATOM 1804 N N . ALA A 1 231 ? 8.011 -0.749 8.053 1.00 96.25 231 ALA A N 1
ATOM 1805 C CA . ALA A 1 231 ? 7.234 -0.094 9.100 1.00 96.25 231 ALA A CA 1
ATOM 1806 C C . ALA A 1 231 ? 5.787 0.139 8.641 1.00 96.25 231 ALA A C 1
ATOM 1808 O O . ALA A 1 231 ? 4.854 -0.229 9.351 1.00 96.25 231 ALA A O 1
ATOM 1809 N N . ILE A 1 232 ? 5.610 0.658 7.423 1.00 95.69 232 ILE A N 1
ATOM 1810 C CA . ILE A 1 232 ? 4.294 0.885 6.816 1.00 95.69 232 ILE A CA 1
ATOM 1811 C C . ILE A 1 232 ? 3.541 -0.435 6.662 1.00 95.69 232 ILE A C 1
ATOM 1813 O O . ILE A 1 232 ? 2.384 -0.516 7.041 1.00 95.69 232 ILE A O 1
ATOM 1817 N N . GLU A 1 233 ? 4.198 -1.497 6.197 1.00 91.44 233 GLU A N 1
ATOM 1818 C CA . GLU A 1 233 ? 3.601 -2.830 6.076 1.00 91.44 233 GLU A CA 1
ATOM 1819 C C . GLU A 1 233 ? 2.999 -3.336 7.394 1.00 91.44 233 GLU A C 1
ATOM 1821 O O . GLU A 1 233 ? 1.901 -3.888 7.388 1.00 91.44 233 GLU A O 1
ATOM 1826 N N . LYS A 1 234 ? 3.693 -3.128 8.519 1.00 90.69 234 LYS A N 1
ATOM 1827 C CA . LYS A 1 234 ? 3.178 -3.485 9.849 1.00 90.69 234 LYS A CA 1
ATOM 1828 C C . LYS A 1 234 ? 2.005 -2.599 10.272 1.00 90.69 234 LYS A C 1
ATOM 1830 O O . LYS A 1 234 ? 1.117 -3.074 10.969 1.00 90.69 234 LYS A O 1
ATOM 1835 N N . ALA A 1 235 ? 2.020 -1.330 9.871 1.00 91.62 235 ALA A N 1
ATOM 1836 C CA . ALA A 1 235 ? 0.996 -0.350 10.219 1.00 91.62 235 ALA A CA 1
ATOM 1837 C C . ALA A 1 235 ? -0.266 -0.438 9.341 1.00 91.62 235 ALA A C 1
ATOM 1839 O O . ALA A 1 235 ? -1.326 -0.006 9.778 1.00 91.62 235 ALA A O 1
ATOM 1840 N N . ASN A 1 236 ? -0.182 -1.004 8.132 1.00 86.62 236 ASN A N 1
ATOM 1841 C CA . ASN A 1 236 ? -1.253 -0.950 7.127 1.00 86.62 236 ASN A CA 1
ATOM 1842 C C . ASN A 1 236 ? -2.434 -1.916 7.381 1.00 86.62 236 ASN A C 1
ATOM 1844 O O . ASN A 1 236 ? -3.224 -2.187 6.477 1.00 86.62 236 ASN A O 1
ATOM 1848 N N . GLY A 1 237 ? -2.541 -2.494 8.581 1.00 78.88 237 GLY A N 1
ATOM 1849 C CA . GLY A 1 237 ? -3.676 -3.334 8.971 1.00 78.88 237 GLY A CA 1
ATOM 1850 C C . GLY A 1 237 ? -4.977 -2.524 9.043 1.00 78.88 237 GLY A C 1
ATOM 1851 O O . GLY A 1 237 ? -4.984 -1.395 9.518 1.00 78.88 237 GLY A O 1
ATOM 1852 N N . ALA A 1 238 ? -6.091 -3.102 8.583 1.00 73.31 238 ALA A N 1
ATOM 1853 C CA . ALA A 1 238 ? -7.350 -2.370 8.383 1.00 73.31 238 ALA A CA 1
ATOM 1854 C C . ALA A 1 238 ? -8.353 -2.454 9.553 1.00 73.31 238 ALA A C 1
ATOM 1856 O O . ALA A 1 238 ? -9.445 -1.893 9.468 1.00 73.31 238 ALA A O 1
ATOM 1857 N N . THR A 1 239 ? -8.028 -3.154 10.642 1.00 84.81 239 THR A N 1
ATOM 1858 C CA . THR A 1 239 ? -8.986 -3.398 11.732 1.00 84.81 239 THR A CA 1
ATOM 1859 C C . THR A 1 239 ? -8.753 -2.434 12.893 1.00 84.81 239 THR A C 1
ATOM 1861 O O . THR A 1 239 ? -7.725 -2.496 13.565 1.00 84.81 239 THR A O 1
ATOM 1864 N N . LYS A 1 240 ? -9.730 -1.562 13.178 1.00 89.25 240 LYS A N 1
ATOM 1865 C CA . LYS A 1 240 ? -9.701 -0.700 14.367 1.00 89.25 240 LYS A CA 1
ATOM 1866 C C . LYS A 1 240 ? -10.124 -1.499 15.597 1.00 89.25 240 LYS A C 1
ATOM 1868 O O . LYS A 1 240 ? -11.302 -1.759 15.815 1.00 89.25 240 LYS A O 1
ATOM 1873 N N . THR A 1 241 ? -9.149 -1.838 16.424 1.00 91.19 241 THR A N 1
ATOM 1874 C CA . THR A 1 241 ? -9.350 -2.420 17.755 1.00 91.19 241 THR A CA 1
ATOM 1875 C C . THR A 1 241 ? -8.695 -1.540 18.810 1.00 91.19 241 THR A C 1
ATOM 1877 O O . THR A 1 241 ? -7.820 -0.729 18.491 1.00 91.19 241 THR A O 1
ATOM 1880 N N . ILE A 1 242 ? -9.121 -1.707 20.065 1.00 91.69 242 ILE A N 1
ATOM 1881 C CA . ILE A 1 242 ? -8.394 -1.171 21.219 1.00 91.69 242 ILE A CA 1
ATOM 1882 C C . ILE A 1 242 ? -7.059 -1.915 21.280 1.00 91.69 242 ILE A C 1
ATOM 1884 O O . ILE A 1 242 ? -7.035 -3.146 21.338 1.00 91.69 242 ILE A O 1
ATOM 1888 N N . GLN A 1 243 ? -5.960 -1.180 21.194 1.00 91.44 243 GLN A N 1
ATOM 1889 C CA . GLN A 1 243 ? -4.614 -1.737 21.226 1.00 91.44 243 GLN A CA 1
ATOM 1890 C C . GLN A 1 243 ? -4.193 -2.066 22.665 1.00 91.44 243 GLN A C 1
ATOM 18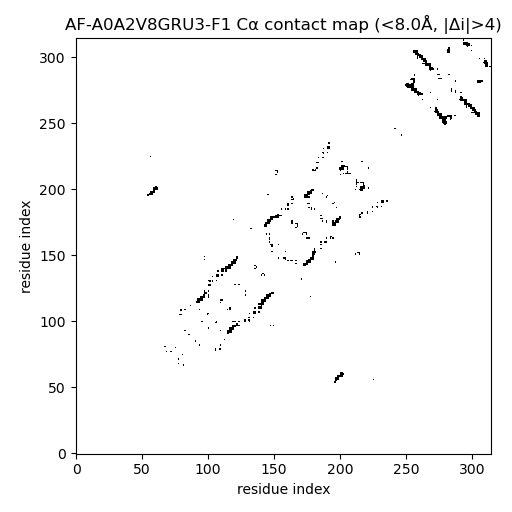92 O O . GLN A 1 243 ? -4.692 -1.454 23.616 1.00 91.44 243 GLN A O 1
ATOM 1897 N N . PRO A 1 244 ? -3.246 -3.001 22.862 1.00 89.38 244 PRO A N 1
ATOM 1898 C CA . PRO A 1 244 ? -2.613 -3.195 24.163 1.00 89.38 244 PRO A CA 1
ATOM 1899 C C . PRO A 1 244 ? -2.102 -1.859 24.729 1.00 89.38 244 PRO A C 1
ATOM 1901 O O . PRO A 1 244 ? -1.402 -1.118 24.043 1.00 89.38 244 PRO A O 1
ATOM 1904 N N . GLY A 1 245 ? -2.486 -1.536 25.966 1.00 89.44 245 GLY A N 1
ATOM 1905 C CA . GLY A 1 245 ? -2.176 -0.257 26.620 1.00 89.44 245 GLY A CA 1
ATOM 1906 C C . GLY A 1 245 ? -3.199 0.868 26.393 1.00 89.44 245 GLY A C 1
ATOM 1907 O O . GLY A 1 245 ? -3.229 1.814 27.174 1.00 89.44 245 GLY A O 1
ATOM 1908 N N . GLU A 1 246 ? -4.099 0.769 25.405 1.00 95.06 246 GLU A N 1
ATOM 1909 C CA . GLU A 1 246 ? -5.168 1.768 25.223 1.00 95.06 246 GLU A CA 1
ATOM 1910 C C . GLU A 1 246 ? -6.311 1.603 26.239 1.00 95.06 246 GLU A C 1
ATOM 1912 O O . GLU A 1 246 ? -7.068 2.549 26.446 1.00 95.06 246 GLU A O 1
ATOM 1917 N N . GLN A 1 247 ? -6.459 0.441 26.890 1.00 93.69 247 GLN A N 1
ATOM 1918 C CA . GLN A 1 247 ? -7.578 0.194 27.810 1.00 93.69 247 GLN A CA 1
ATOM 1919 C C . GLN A 1 247 ? -7.539 1.101 29.048 1.00 93.69 247 GLN A C 1
ATOM 1921 O O . GLN A 1 247 ? -8.577 1.629 29.440 1.00 93.69 247 GLN A O 1
ATOM 1926 N N . ASP A 1 248 ? -6.366 1.345 29.630 1.00 93.62 248 ASP A N 1
ATOM 1927 C CA . ASP A 1 248 ? -6.238 2.230 30.796 1.00 93.62 248 ASP A CA 1
ATOM 1928 C C . ASP A 1 248 ? -6.495 3.688 30.415 1.00 93.62 248 ASP A C 1
ATOM 1930 O O . ASP A 1 248 ? -7.225 4.408 31.100 1.00 93.62 248 ASP A O 1
ATOM 1934 N N . VAL A 1 249 ? -5.978 4.101 29.254 1.00 95.44 249 VAL A N 1
ATOM 1935 C CA . VAL A 1 249 ? -6.256 5.423 28.680 1.00 95.44 249 VAL A CA 1
ATOM 1936 C C . VAL A 1 249 ? -7.751 5.579 28.418 1.00 95.44 249 VAL A C 1
ATOM 1938 O O . VAL A 1 249 ? -8.327 6.611 28.750 1.00 95.44 249 VAL A O 1
ATOM 1941 N N . ARG A 1 250 ? -8.405 4.546 27.880 1.00 94.81 250 ARG A N 1
ATOM 1942 C CA . ARG A 1 250 ? -9.851 4.513 27.656 1.00 94.81 250 ARG A CA 1
ATOM 1943 C C . ARG A 1 250 ? -10.615 4.641 28.973 1.00 94.81 250 ARG A C 1
ATOM 1945 O O . ARG A 1 250 ? -11.501 5.485 29.058 1.00 94.81 250 ARG A O 1
ATOM 1952 N N . ASN A 1 251 ? -10.248 3.868 29.994 1.00 94.12 251 ASN A N 1
ATOM 1953 C CA . ASN A 1 251 ? -10.859 3.918 31.324 1.00 94.12 251 ASN A CA 1
ATOM 1954 C C . ASN A 1 251 ? -10.724 5.310 31.960 1.00 94.12 251 ASN A C 1
ATOM 1956 O O . ASN A 1 251 ? -11.658 5.783 32.595 1.00 94.12 251 ASN A O 1
ATOM 1960 N N . MET A 1 252 ? -9.597 5.994 31.767 1.00 96.12 252 MET A N 1
ATOM 1961 C CA . MET A 1 252 ? -9.382 7.349 32.281 1.00 96.12 252 MET A CA 1
ATOM 1962 C C . MET A 1 25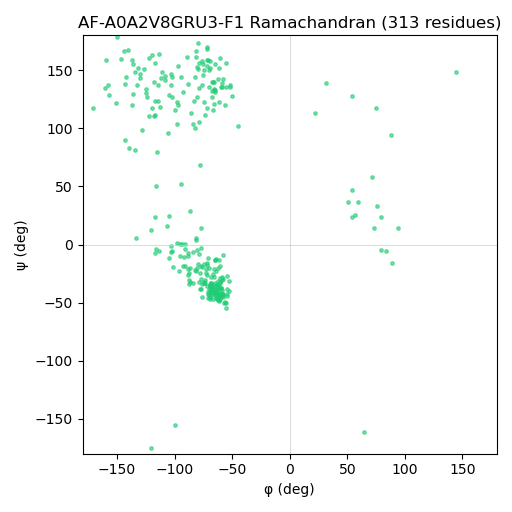2 ? -10.121 8.419 31.459 1.00 96.12 252 MET A C 1
ATOM 1964 O O . MET A 1 252 ? -10.718 9.337 32.020 1.00 96.12 252 MET A O 1
ATOM 1968 N N . ALA A 1 253 ? -10.047 8.344 30.128 1.00 96.62 253 ALA A N 1
ATOM 1969 C CA . ALA A 1 253 ? -10.449 9.427 29.233 1.00 96.62 253 ALA A CA 1
ATOM 1970 C C . ALA A 1 253 ? -11.929 9.389 28.830 1.00 96.62 253 ALA A C 1
ATOM 1972 O O . ALA A 1 253 ? -12.485 10.437 28.479 1.00 96.62 253 ALA A O 1
ATOM 1973 N N . HIS A 1 254 ? -12.560 8.212 28.845 1.00 97.00 254 HIS A N 1
ATOM 1974 C CA . HIS A 1 254 ? -13.986 8.082 28.557 1.00 97.00 254 HIS A CA 1
ATOM 1975 C C . HIS A 1 254 ? -14.835 8.654 29.692 1.00 97.00 254 HIS A C 1
ATOM 1977 O O . HIS A 1 254 ? -14.384 8.810 30.822 1.00 97.00 254 HIS A O 1
ATOM 1983 N N . HIS A 1 255 ? -16.079 8.984 29.364 1.00 98.12 255 HIS A N 1
ATOM 1984 C CA . HIS A 1 255 ? -17.031 9.536 30.315 1.00 98.12 255 HIS A CA 1
ATOM 1985 C C . HIS A 1 255 ? -18.014 8.456 30.756 1.00 98.12 255 HIS A C 1
ATOM 1987 O O . HIS A 1 255 ? -18.440 7.619 29.952 1.00 98.12 255 HIS A O 1
ATOM 1993 N N . SER A 1 256 ? -18.390 8.527 32.024 1.00 98.38 256 SER A N 1
ATOM 1994 C CA . SER A 1 256 ? -19.478 7.773 32.622 1.00 98.38 256 SER A CA 1
ATOM 1995 C C . SER A 1 256 ? -20.605 8.708 33.047 1.00 98.38 256 SER A C 1
ATOM 1997 O O . SER A 1 256 ? -20.405 9.917 33.172 1.00 98.38 256 SER A O 1
ATOM 1999 N N . VAL A 1 257 ? -21.777 8.140 33.302 1.00 98.38 257 VAL A N 1
ATOM 2000 C CA . VAL A 1 257 ? -22.891 8.826 33.950 1.00 98.38 257 VAL A CA 1
ATOM 2001 C C . VAL A 1 257 ? -22.518 9.125 35.402 1.00 98.38 257 VAL A C 1
ATOM 2003 O O . VAL A 1 257 ? -22.087 8.243 36.149 1.00 98.38 257 VAL A O 1
ATOM 2006 N N . VAL A 1 258 ? -22.662 10.386 35.787 1.00 98.38 258 VAL A N 1
ATOM 2007 C CA . VAL A 1 258 ? -22.330 10.924 37.104 1.00 98.38 258 VAL A CA 1
ATOM 2008 C C . VAL A 1 258 ? -23.497 11.768 37.596 1.00 98.38 258 VAL A C 1
ATOM 2010 O O . VAL A 1 258 ? -24.056 12.552 36.832 1.00 98.38 258 VAL A O 1
ATOM 2013 N N . SER A 1 259 ? -23.852 11.634 38.867 1.00 98.19 259 SER A N 1
ATOM 2014 C CA . SER A 1 259 ? -24.790 12.536 39.528 1.00 98.19 259 SER A CA 1
ATOM 2015 C C . SER A 1 259 ? -24.197 13.948 39.596 1.00 98.19 259 SER A C 1
ATOM 2017 O O . SER A 1 259 ? -23.052 14.147 39.998 1.00 98.19 259 SER A O 1
ATOM 2019 N N . ILE A 1 260 ? -24.956 14.966 39.205 1.00 97.75 260 ILE A N 1
ATOM 2020 C CA . ILE A 1 260 ? -24.558 16.377 39.361 1.00 97.75 260 ILE A CA 1
ATOM 2021 C C . ILE A 1 260 ? -25.261 17.054 40.538 1.00 97.75 260 ILE A C 1
ATOM 2023 O O . ILE A 1 260 ? -24.923 18.182 40.893 1.00 97.75 260 ILE A O 1
ATOM 2027 N N . ARG A 1 261 ? -26.198 16.344 41.169 1.00 96.69 261 ARG A N 1
ATOM 2028 C CA . ARG A 1 261 ? -26.893 16.712 42.405 1.00 96.69 261 ARG A CA 1
ATOM 2029 C C . ARG A 1 261 ? -27.061 15.463 43.267 1.00 96.69 261 ARG A C 1
ATOM 2031 O O . ARG A 1 261 ? -26.814 14.355 42.801 1.00 96.69 261 ARG A O 1
ATOM 2038 N N . GLU A 1 262 ? -27.440 15.642 44.524 1.00 97.69 262 GLU A N 1
ATOM 2039 C CA . GLU A 1 262 ? -27.820 14.518 45.379 1.00 97.69 262 GLU A CA 1
ATOM 2040 C C . GLU A 1 262 ? -29.161 13.930 44.917 1.00 97.69 262 GLU A C 1
ATOM 2042 O O . GLU A 1 262 ? -30.096 14.676 44.630 1.00 97.69 262 GLU A O 1
ATOM 2047 N N . ILE A 1 263 ? -29.245 12.600 44.846 1.00 98.19 263 ILE A N 1
ATOM 2048 C CA . ILE A 1 263 ? -30.438 11.847 44.442 1.00 98.19 263 ILE A CA 1
ATOM 2049 C C . ILE A 1 263 ? -30.846 10.957 45.618 1.00 98.19 263 ILE A C 1
ATOM 2051 O O . ILE A 1 263 ? -30.084 10.083 46.027 1.00 98.19 263 ILE A O 1
ATOM 2055 N N . ALA A 1 264 ? -32.041 11.166 46.170 1.00 98.06 264 ALA A N 1
ATOM 2056 C CA . ALA A 1 264 ? -32.526 10.400 47.317 1.00 98.06 264 ALA A CA 1
ATOM 2057 C C . ALA A 1 264 ? -32.896 8.950 46.944 1.00 98.06 264 ALA A C 1
ATOM 2059 O O . ALA A 1 264 ? -33.304 8.665 45.818 1.00 98.06 264 ALA A 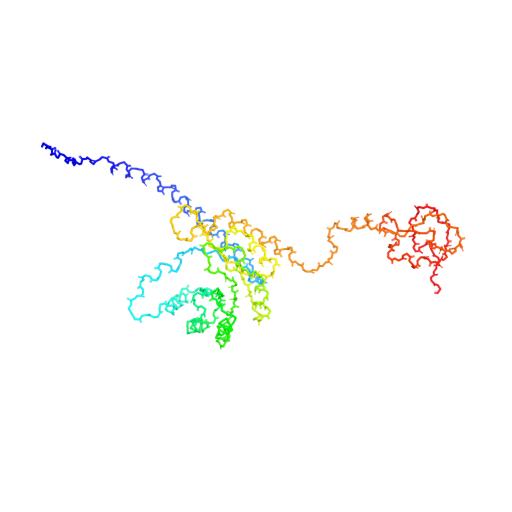O 1
ATOM 2060 N N . ALA A 1 265 ? -32.818 8.034 47.914 1.00 97.94 265 ALA A N 1
ATOM 2061 C CA . ALA A 1 265 ? -33.323 6.671 47.738 1.00 97.94 265 ALA A CA 1
ATOM 2062 C C . ALA A 1 265 ? -34.828 6.689 47.404 1.00 97.94 265 ALA A C 1
ATOM 2064 O O . ALA A 1 265 ? -35.596 7.417 48.030 1.00 97.94 265 ALA A O 1
ATOM 2065 N N . GLY A 1 266 ? -35.244 5.893 46.421 1.00 97.31 266 GLY A N 1
ATOM 2066 C CA . GLY A 1 266 ? -36.613 5.840 45.907 1.00 97.31 266 GLY A CA 1
ATOM 2067 C C . GLY A 1 266 ? -36.982 6.963 44.929 1.00 97.31 266 GLY A C 1
ATOM 2068 O O . GLY A 1 266 ? -38.075 6.929 44.367 1.00 97.31 266 GLY A O 1
ATOM 2069 N N . ALA A 1 267 ? -36.106 7.946 44.687 1.00 97.38 267 ALA A N 1
ATOM 2070 C CA . ALA A 1 267 ? -36.377 9.015 43.728 1.00 97.38 267 ALA A CA 1
ATOM 2071 C C . ALA A 1 267 ? -36.237 8.528 42.276 1.00 97.38 267 ALA A C 1
ATOM 2073 O O . ALA A 1 267 ? -35.377 7.703 41.961 1.00 97.38 267 ALA A O 1
ATOM 2074 N N . THR A 1 268 ? -37.063 9.077 41.382 1.00 97.88 268 THR A N 1
ATOM 2075 C CA . THR A 1 268 ? -36.896 8.910 39.931 1.00 97.88 268 THR A CA 1
ATOM 2076 C C . THR A 1 268 ? -35.838 9.889 39.429 1.00 97.88 268 THR A C 1
ATOM 2078 O O . THR A 1 268 ? -35.954 11.085 39.680 1.00 97.88 268 THR A O 1
ATOM 2081 N N . ILE A 1 269 ? -34.825 9.395 38.716 1.00 97.69 269 ILE A N 1
ATOM 2082 C CA . ILE A 1 269 ? -33.718 10.202 38.192 1.00 97.69 269 ILE A CA 1
ATOM 2083 C C . ILE A 1 269 ? -34.217 11.078 37.041 1.00 97.69 269 ILE A C 1
ATOM 2085 O O . ILE A 1 269 ? -34.618 10.567 35.994 1.00 97.69 269 ILE A O 1
ATOM 2089 N N . ALA A 1 270 ? -34.157 12.397 37.204 1.00 97.69 270 ALA A N 1
ATOM 2090 C CA . ALA A 1 270 ? -34.463 13.351 36.148 1.00 97.69 270 ALA A CA 1
ATOM 2091 C C . ALA A 1 270 ? -33.214 13.689 35.316 1.00 97.69 270 ALA A C 1
ATOM 2093 O O . ALA A 1 270 ? -32.074 13.549 35.758 1.00 97.69 270 ALA A O 1
ATOM 2094 N N . ALA A 1 271 ? -33.420 14.224 34.110 1.00 97.19 271 ALA A N 1
ATOM 2095 C CA . ALA A 1 271 ? -32.326 14.643 33.228 1.00 97.19 271 ALA A CA 1
ATOM 2096 C C . ALA A 1 271 ? -31.394 15.696 33.864 1.00 97.19 271 ALA A C 1
ATOM 2098 O O . ALA A 1 271 ? -30.211 15.744 33.548 1.00 97.19 271 ALA A O 1
ATOM 2099 N N . GLY A 1 272 ? -31.915 16.532 34.771 1.00 97.25 272 GLY A N 1
ATOM 2100 C CA . GLY A 1 272 ? -31.138 17.547 35.491 1.00 97.25 272 GLY A CA 1
ATOM 2101 C C . GLY A 1 272 ? -30.333 17.020 36.685 1.00 97.25 272 GLY A C 1
ATOM 2102 O O . GLY A 1 272 ? -29.589 17.795 37.288 1.00 97.25 272 GLY A O 1
ATOM 2103 N N . ASP A 1 273 ? -30.476 15.740 37.034 1.00 97.94 273 ASP A N 1
ATOM 2104 C CA . ASP A 1 273 ? -29.787 15.127 38.176 1.00 97.94 273 ASP A CA 1
ATOM 2105 C C . ASP A 1 273 ? -28.461 14.480 37.777 1.00 97.94 273 ASP A C 1
ATOM 2107 O O . ASP A 1 273 ? -27.599 14.241 38.627 1.00 97.94 273 ASP A O 1
ATOM 2111 N N . VAL A 1 274 ? -28.273 14.214 36.482 1.00 98.25 274 VAL A N 1
ATOM 2112 C CA . VAL A 1 274 ? -27.154 13.437 35.945 1.00 98.25 274 VAL A CA 1
ATOM 2113 C C . VAL A 1 274 ? -26.481 14.130 34.769 1.00 98.25 274 VAL A C 1
ATOM 2115 O O . VAL A 1 274 ? -27.087 14.890 34.022 1.00 98.25 274 VAL A O 1
ATOM 2118 N N . TRP A 1 275 ? -25.196 13.849 34.587 1.00 98.06 275 TRP A N 1
ATOM 2119 C CA . TRP A 1 275 ? -24.430 14.277 33.423 1.00 98.06 275 TRP A CA 1
ATOM 2120 C C . TRP A 1 275 ? -23.321 13.274 33.095 1.00 98.06 275 TRP A C 1
ATOM 2122 O O . TRP A 1 275 ? -23.135 12.281 33.792 1.00 98.06 275 TRP A O 1
ATOM 2132 N N . ALA A 1 276 ? -22.553 13.529 32.037 1.00 97.62 276 ALA A N 1
ATOM 2133 C CA . ALA A 1 276 ? -21.394 12.726 31.672 1.00 97.62 276 ALA A CA 1
ATOM 2134 C C . ALA A 1 276 ? -20.092 13.355 32.204 1.00 97.62 276 ALA A C 1
ATOM 2136 O O . ALA A 1 276 ? -19.737 14.473 31.827 1.00 97.62 276 ALA A O 1
ATOM 2137 N N . LYS A 1 277 ? -19.341 12.633 33.046 1.00 97.56 277 LYS A N 1
ATOM 2138 C CA . LYS A 1 277 ? -18.008 13.036 33.542 1.00 97.56 277 LYS A CA 1
ATOM 2139 C C . LYS A 1 277 ? -17.031 11.855 33.519 1.00 97.56 277 LYS A C 1
ATOM 2141 O O . LYS A 1 277 ? -17.436 10.699 33.485 1.00 97.56 277 LYS A O 1
ATOM 2146 N N . ARG A 1 278 ? -15.728 12.137 33.508 1.00 97.00 278 ARG A N 1
ATOM 2147 C CA . ARG A 1 278 ? -14.675 11.117 33.683 1.00 97.00 278 ARG A CA 1
ATOM 2148 C C . ARG A 1 278 ? -14.637 10.616 35.137 1.00 97.00 278 ARG A C 1
ATOM 2150 O O . ARG A 1 278 ? -15.041 11.369 36.022 1.00 97.00 278 ARG A O 1
ATOM 2157 N N . PRO A 1 279 ? -14.080 9.421 35.413 1.00 96.88 279 PRO A N 1
ATOM 2158 C CA . PRO A 1 279 ? -13.525 8.440 34.469 1.00 96.88 279 PRO A CA 1
ATOM 2159 C C . PRO A 1 279 ? -14.605 7.586 33.786 1.00 96.88 279 PRO A C 1
ATOM 2161 O O . PRO A 1 279 ? -15.776 7.634 34.144 1.00 96.88 279 PRO A O 1
ATOM 2164 N N . GLY A 1 280 ? -14.202 6.774 32.814 1.00 95.62 280 GLY A N 1
ATOM 2165 C CA . GLY A 1 280 ? -15.028 5.863 32.015 1.00 95.62 280 GLY A CA 1
ATOM 2166 C C . GLY A 1 280 ? -15.232 4.488 32.654 1.00 95.62 280 GLY A C 1
ATOM 2167 O O . GLY A 1 280 ? -15.336 3.501 31.932 1.00 95.62 280 GLY A O 1
ATOM 2168 N N . THR A 1 281 ? -15.202 4.414 33.986 1.00 95.69 281 THR A N 1
ATOM 2169 C CA . THR A 1 281 ? -15.285 3.171 34.773 1.00 95.69 281 THR A CA 1
ATOM 2170 C C . THR A 1 281 ? -16.660 2.932 35.408 1.00 95.69 281 THR A C 1
ATOM 2172 O O . THR A 1 281 ? -16.845 1.925 36.088 1.00 95.69 281 THR A O 1
ATOM 2175 N N . GLY A 1 282 ? -17.613 3.849 35.217 1.00 95.25 282 GLY A N 1
ATOM 2176 C CA . GLY A 1 282 ? -19.019 3.698 35.599 1.00 95.25 282 GLY A CA 1
ATOM 2177 C C . GLY A 1 282 ? -19.897 3.302 34.409 1.00 95.25 282 GLY A C 1
ATOM 2178 O O . GLY A 1 282 ? -19.412 2.743 33.423 1.00 95.25 282 GLY A O 1
ATOM 2179 N N . ILE A 1 283 ? -21.195 3.611 34.481 1.00 97.44 283 ILE A N 1
ATOM 2180 C CA . ILE A 1 283 ? -22.104 3.442 33.336 1.00 97.44 283 ILE A CA 1
ATOM 2181 C C . ILE A 1 283 ? -21.615 4.332 32.181 1.00 97.44 283 ILE A C 1
ATOM 2183 O O . ILE A 1 283 ? -21.515 5.539 32.381 1.00 97.44 283 ILE A O 1
ATOM 2187 N N . PRO A 1 284 ? -21.318 3.802 30.981 1.00 97.69 284 PRO A N 1
ATOM 2188 C CA . PRO A 1 284 ? -20.879 4.603 29.842 1.00 97.69 284 PRO A CA 1
ATOM 2189 C C . PRO A 1 284 ? -21.817 5.777 29.539 1.00 97.69 284 PRO A C 1
ATOM 2191 O O . PRO A 1 284 ? -23.026 5.593 29.462 1.00 97.69 284 PRO A O 1
ATOM 2194 N N . ALA A 1 285 ? -21.266 6.960 29.250 1.00 97.25 285 ALA A N 1
ATOM 2195 C CA . ALA A 1 285 ? -22.060 8.162 28.952 1.00 97.25 285 ALA A CA 1
ATOM 2196 C C . ALA A 1 285 ? -23.083 7.986 27.811 1.00 97.25 285 ALA A C 1
ATOM 2198 O O . ALA A 1 285 ? -24.122 8.632 27.813 1.00 97.25 285 ALA A O 1
ATOM 2199 N N . ARG A 1 286 ? -22.829 7.075 26.859 1.00 97.50 286 ARG A N 1
ATOM 2200 C CA . ARG A 1 286 ? -23.784 6.720 25.789 1.00 97.50 286 ARG A CA 1
ATOM 2201 C C . ARG A 1 286 ? -25.087 6.077 26.296 1.00 97.50 286 ARG A C 1
ATOM 2203 O O . ARG A 1 286 ? -25.994 5.896 25.502 1.00 97.50 286 ARG A O 1
ATOM 2210 N N . GLN A 1 287 ? -25.132 5.665 27.563 1.00 97.50 287 GLN A N 1
ATOM 2211 C CA . GLN A 1 287 ? -26.285 5.046 28.224 1.00 97.50 287 GLN A CA 1
ATOM 2212 C C . GLN A 1 287 ? -26.952 6.014 29.213 1.00 97.50 287 GLN A C 1
ATOM 2214 O O . GLN A 1 287 ? -27.707 5.582 30.074 1.00 97.50 287 GLN A O 1
ATOM 2219 N N . LEU A 1 288 ? -26.666 7.320 29.125 1.00 97.81 288 LEU A N 1
ATOM 2220 C CA . LEU A 1 288 ? -27.267 8.334 29.997 1.00 97.81 288 LEU A CA 1
ATOM 2221 C C . LEU A 1 288 ? -28.801 8.285 29.960 1.00 97.81 288 LEU A C 1
ATOM 2223 O O . LEU A 1 288 ? -29.435 8.292 31.011 1.00 97.81 288 LEU A O 1
ATOM 2227 N N . ASP A 1 289 ? -29.383 8.153 28.769 1.00 97.00 289 ASP A N 1
ATOM 2228 C CA . ASP A 1 289 ? -30.837 8.098 28.591 1.00 97.00 289 ASP A CA 1
ATOM 2229 C C . ASP A 1 289 ? -31.461 6.834 29.201 1.00 97.00 289 ASP A C 1
ATOM 2231 O O . ASP A 1 289 ? -32.616 6.858 29.607 1.00 97.00 289 ASP A O 1
ATOM 2235 N N . GLU A 1 290 ? -30.694 5.744 29.331 1.00 96.88 290 GLU A N 1
ATOM 2236 C CA . GLU A 1 290 ? -31.137 4.522 30.022 1.00 96.88 290 GLU A CA 1
ATOM 2237 C C . GLU A 1 290 ? -31.185 4.707 31.551 1.00 96.88 290 GLU A C 1
ATOM 2239 O O . GLU A 1 290 ? -31.850 3.939 32.247 1.00 96.88 290 GLU A O 1
ATOM 2244 N N . VAL A 1 291 ? -30.461 5.700 32.084 1.00 97.06 291 VAL A N 1
ATOM 2245 C CA . VAL A 1 291 ? -30.440 6.047 33.514 1.00 97.06 291 VAL A CA 1
ATOM 2246 C C . VAL A 1 291 ? -31.561 7.030 33.859 1.00 97.06 291 VAL A C 1
ATOM 2248 O O . VAL A 1 291 ? -32.130 6.954 34.948 1.00 97.06 291 VAL A O 1
ATOM 2251 N N . ILE A 1 292 ? -31.908 7.936 32.943 1.00 97.31 292 ILE A N 1
ATOM 2252 C CA . ILE A 1 292 ? -33.008 8.888 33.133 1.00 97.31 292 ILE A CA 1
ATOM 2253 C C . ILE A 1 292 ? -34.340 8.124 33.218 1.00 97.31 292 ILE A C 1
ATOM 2255 O O . ILE A 1 292 ? -34.623 7.230 32.427 1.00 97.31 292 ILE A O 1
ATOM 2259 N N . GLY A 1 293 ? -35.165 8.466 34.207 1.00 96.56 293 GLY A N 1
ATOM 2260 C CA . GLY A 1 293 ? -36.434 7.791 34.491 1.00 96.56 293 GLY A CA 1
ATOM 2261 C C . GLY A 1 293 ? -36.305 6.525 35.345 1.00 96.56 293 GLY A C 1
ATOM 2262 O O . GLY A 1 293 ? -37.322 5.965 35.749 1.00 96.56 293 GLY A O 1
ATOM 2263 N N . ARG A 1 294 ? -35.086 6.074 35.671 1.00 97.31 294 ARG A N 1
ATOM 2264 C CA . ARG A 1 294 ? -34.871 4.968 36.620 1.00 97.31 294 ARG A CA 1
ATOM 2265 C C . ARG A 1 294 ? -35.086 5.425 38.054 1.00 97.31 294 ARG A C 1
ATOM 2267 O O . ARG A 1 294 ? -34.902 6.596 38.375 1.00 97.31 294 ARG A O 1
ATOM 2274 N N . VAL A 1 295 ? -35.423 4.479 38.925 1.00 97.94 295 VAL A N 1
ATOM 2275 C CA . VAL A 1 295 ? -35.546 4.720 40.367 1.00 97.94 295 VAL A CA 1
ATOM 2276 C C . VAL A 1 295 ? -34.223 4.396 41.057 1.00 97.94 295 VAL A C 1
ATOM 2278 O O . VAL A 1 295 ? -33.641 3.336 40.820 1.00 97.94 295 VAL A O 1
ATOM 2281 N N . ALA A 1 296 ? -33.739 5.304 41.905 1.00 97.88 296 ALA A N 1
ATOM 2282 C CA . ALA A 1 296 ? -32.539 5.092 42.706 1.00 97.88 296 ALA A CA 1
ATOM 2283 C C . ALA A 1 296 ? -32.828 4.118 43.859 1.00 97.88 296 ALA A C 1
ATOM 2285 O O . ALA A 1 296 ? -33.678 4.375 44.709 1.00 97.88 296 ALA A O 1
ATOM 2286 N N . LYS A 1 297 ? -32.085 3.013 43.934 1.00 97.81 297 LYS A N 1
ATOM 2287 C CA . LYS A 1 297 ? -32.214 1.994 44.990 1.00 97.81 297 LYS A CA 1
ATOM 2288 C C . LYS A 1 297 ? -31.675 2.466 46.345 1.00 97.81 297 LYS A C 1
ATOM 2290 O O . LYS A 1 297 ? -32.046 1.958 47.401 1.00 97.81 297 LYS A O 1
ATOM 2295 N N . ARG A 1 298 ? -30.751 3.426 46.323 1.00 96.81 298 ARG A N 1
ATOM 2296 C CA . ARG A 1 298 ? -30.095 4.025 47.494 1.00 96.81 298 ARG A CA 1
ATOM 2297 C C . ARG A 1 298 ? -29.844 5.510 47.241 1.00 96.81 298 ARG A C 1
ATOM 2299 O O . ARG A 1 298 ? -29.935 5.948 46.100 1.00 96.81 298 ARG A O 1
ATOM 2306 N N . SER A 1 299 ? -29.505 6.269 48.285 1.00 97.69 299 SER A N 1
ATOM 2307 C CA . SER A 1 299 ? -29.091 7.666 48.102 1.00 97.69 299 SER A CA 1
ATOM 2308 C C . SER A 1 299 ? -27.762 7.734 47.337 1.00 97.69 299 SER A C 1
ATOM 2310 O O . SER A 1 299 ? -26.827 6.993 47.657 1.00 97.69 299 SER A O 1
ATOM 2312 N N . ILE A 1 300 ? -27.686 8.608 46.332 1.00 97.94 300 ILE A N 1
ATOM 2313 C CA . ILE A 1 300 ? -26.508 8.847 45.491 1.00 97.94 300 ILE A CA 1
ATOM 2314 C C . ILE A 1 300 ? -26.060 10.300 45.719 1.00 97.94 300 ILE A C 1
ATOM 2316 O O . ILE A 1 300 ? -26.761 11.224 45.300 1.00 97.94 300 ILE A O 1
ATOM 2320 N N . PRO A 1 301 ? -24.900 10.539 46.361 1.00 98.00 301 PRO A N 1
ATOM 2321 C CA . PRO A 1 301 ? -24.369 11.888 46.555 1.00 98.00 301 PRO A CA 1
ATOM 2322 C C . PRO A 1 301 ? -24.091 12.593 45.229 1.00 98.00 301 PRO A C 1
ATOM 2324 O O . PRO A 1 301 ? -23.881 11.932 44.214 1.00 98.00 301 PRO A O 1
ATOM 2327 N N . ALA A 1 302 ? -24.000 13.923 45.242 1.00 97.50 302 ALA A N 1
ATOM 2328 C CA . ALA A 1 302 ? -23.522 14.671 44.083 1.00 97.50 302 ALA A CA 1
ATOM 2329 C C . ALA A 1 302 ? -22.074 14.288 43.717 1.00 97.50 302 ALA A C 1
ATOM 2331 O O . ALA A 1 302 ? -21.270 13.919 44.574 1.00 97.50 302 ALA A O 1
ATOM 2332 N N . ASP A 1 303 ? -21.745 14.417 42.435 1.00 97.00 303 ASP A N 1
ATOM 2333 C CA . ASP A 1 303 ? -20.435 14.121 41.853 1.00 97.00 303 ASP A CA 1
ATOM 2334 C C . ASP A 1 303 ? -19.980 12.664 42.041 1.00 97.00 303 ASP A C 1
ATOM 2336 O O . ASP A 1 303 ? -18.798 12.360 42.232 1.00 97.00 303 ASP A O 1
ATOM 2340 N N . ARG A 1 304 ? -20.934 11.726 41.966 1.00 97.38 304 ARG A N 1
ATOM 2341 C CA . ARG A 1 304 ? -20.655 10.290 41.996 1.00 97.38 304 ARG A CA 1
ATOM 2342 C C . ARG A 1 304 ? -20.991 9.571 40.707 1.00 97.38 304 ARG A C 1
ATOM 2344 O O . ARG A 1 304 ? -22.036 9.778 40.106 1.00 97.38 304 ARG A O 1
ATOM 2351 N N . LEU A 1 305 ? -20.075 8.682 40.312 1.00 97.25 305 LEU A N 1
ATOM 2352 C CA . LEU A 1 305 ? -20.306 7.701 39.257 1.00 97.25 305 LEU A CA 1
ATOM 2353 C C . LEU A 1 305 ? -21.528 6.872 39.621 1.00 97.25 305 LEU A C 1
ATOM 2355 O O . LEU A 1 305 ? -21.514 6.195 40.648 1.00 97.25 305 LEU A O 1
ATOM 2359 N N . ILE A 1 306 ? -22.535 6.912 38.758 1.00 96.88 306 ILE A N 1
ATOM 2360 C CA . ILE A 1 306 ? -23.698 6.047 38.883 1.00 96.88 306 ILE A CA 1
ATOM 2361 C C . ILE A 1 306 ? -23.316 4.673 38.350 1.00 96.88 306 ILE A C 1
ATOM 2363 O O . ILE A 1 306 ? -22.677 4.542 37.296 1.00 96.88 306 ILE A O 1
ATOM 2367 N N . ARG A 1 307 ? -23.699 3.640 39.095 1.00 97.12 307 ARG A N 1
ATOM 2368 C CA . ARG A 1 307 ? -23.561 2.240 38.709 1.00 97.12 307 ARG A CA 1
ATOM 2369 C C . ARG A 1 307 ? -24.933 1.599 38.585 1.00 97.12 307 ARG A C 1
ATOM 2371 O O . ARG A 1 307 ? -25.890 2.017 39.225 1.00 97.12 307 ARG A O 1
ATOM 2378 N N . TRP A 1 308 ? -25.024 0.529 37.799 1.00 96.75 308 TRP A N 1
ATOM 2379 C CA . TRP A 1 308 ? -26.281 -0.213 37.651 1.00 96.75 308 TRP A CA 1
ATOM 2380 C C . TRP A 1 308 ? -26.802 -0.762 38.987 1.00 96.75 308 TRP A C 1
ATOM 2382 O O . TRP A 1 308 ? -28.004 -0.879 39.173 1.00 96.75 308 TRP A O 1
ATOM 2392 N N . GLU A 1 309 ? -25.907 -1.036 39.940 1.00 96.69 309 GLU A N 1
ATOM 2393 C CA . GLU A 1 309 ? -26.234 -1.466 41.309 1.00 96.69 309 GLU A CA 1
ATOM 2394 C C . GLU A 1 309 ? -26.844 -0.368 42.203 1.00 96.69 309 GLU A C 1
ATOM 2396 O O . GLU A 1 309 ? -27.344 -0.670 43.296 1.00 96.69 309 GLU A O 1
ATOM 2401 N N . ASP A 1 310 ? -26.800 0.890 41.761 1.00 96.50 310 ASP A N 1
ATOM 2402 C CA . ASP A 1 310 ? -27.442 2.026 42.427 1.00 96.50 310 ASP A CA 1
ATOM 2403 C C . ASP A 1 310 ? -28.894 2.220 41.964 1.00 96.50 310 ASP A C 1
ATOM 2405 O O . ASP A 1 310 ? -29.628 2.997 42.573 1.00 96.50 310 ASP A O 1
ATOM 2409 N N . LEU A 1 311 ? -29.322 1.511 40.914 1.00 97.06 311 LEU A N 1
ATOM 2410 C CA . LEU A 1 311 ? -30.634 1.644 40.284 1.00 97.06 311 LEU A CA 1
ATOM 2411 C C . LEU A 1 311 ? -31.492 0.402 40.549 1.00 97.06 311 LEU A C 1
ATOM 2413 O O . LEU A 1 311 ? -30.985 -0.719 40.631 1.00 97.06 311 LEU A O 1
ATOM 2417 N N . GLU A 1 312 ? -32.804 0.588 40.646 1.00 95.06 312 GLU A N 1
ATOM 2418 C CA . GLU A 1 312 ? -33.748 -0.532 40.630 1.00 95.06 312 GLU A CA 1
ATOM 2419 C C . GLU A 1 312 ? -33.726 -1.257 39.267 1.00 95.06 312 GLU A C 1
ATOM 2421 O O . GLU A 1 312 ? -33.347 -0.648 38.254 1.00 95.06 312 GLU A O 1
ATOM 2426 N N . PRO A 1 313 ? -34.111 -2.550 39.199 1.00 87.75 313 PRO A N 1
ATOM 2427 C CA . PRO A 1 313 ? -34.237 -3.296 37.946 1.00 87.75 313 PRO A CA 1
ATOM 2428 C C . PRO A 1 313 ? -35.168 -2.613 36.937 1.00 87.75 313 PRO A C 1
ATOM 2430 O O . PRO A 1 313 ? -36.028 -1.815 37.301 1.00 87.75 313 PRO A O 1
ATOM 2433 N N . ALA A 1 314 ? -34.985 -2.915 35.647 1.00 77.81 314 ALA A N 1
ATOM 2434 C CA . ALA A 1 314 ? -35.914 -2.432 34.628 1.00 77.81 314 ALA A CA 1
ATOM 2435 C C . ALA A 1 314 ? -37.258 -3.133 34.842 1.00 77.81 314 ALA A C 1
ATOM 2437 O O . ALA A 1 314 ? -37.249 -4.352 35.020 1.00 77.81 314 ALA A O 1
ATOM 2438 N N . LEU A 1 315 ? -38.359 -2.379 34.847 1.00 60.81 315 LEU A N 1
ATOM 2439 C CA . LEU A 1 315 ? -39.700 -2.952 34.713 1.00 60.81 315 LEU A CA 1
ATOM 2440 C C . LEU A 1 315 ? -39.911 -3.482 33.291 1.00 60.81 315 LEU A C 1
ATOM 2442 O O . LEU A 1 315 ? -39.359 -2.860 32.352 1.00 60.81 315 LEU A O 1
#

Nearest PDB structures (foldseek):
  2wqp-assembly1_A-2  TM=9.521E-01  e=1.977E-26  Neisseria meningitidis serogroup B
  4ipj-assembly1_A-2  TM=9.444E-01  e=4.956E-26  Neisseria meningitidis
  8h2c-assembly2_C  TM=9.338E-01  e=1.764E-21  Campylobacter jejuni
  8h2c-assembly2_D  TM=9.212E-01  e=1.333E-20  Campylobacter jejuni
  6ncs-assembly1_B  TM=9.457E-01  e=1.763E-14  Leptospira borgpetersenii serovar Hardjo-bovis str. JB197

Mean predicted aligned error: 13.13 Å

Solvent-accessible surface area (backbone atoms only — not comparable to full-atom values): 18270 Å² total; per-residue (Å²): 137,86,82,89,85,88,87,84,88,85,95,78,86,73,68,68,69,64,64,58,56,70,68,46,54,64,57,51,51,54,52,51,51,52,51,52,51,56,54,46,56,57,50,59,67,69,72,76,70,88,85,75,81,91,68,63,76,54,81,50,70,85,56,78,64,70,67,61,70,78,74,68,84,84,98,64,61,66,67,54,54,49,50,52,52,44,52,74,74,59,58,82,58,48,74,48,53,36,90,47,41,79,40,50,71,54,46,37,62,53,14,68,66,59,40,40,35,38,40,28,50,16,95,57,54,73,69,50,50,49,56,35,52,52,46,27,52,75,50,67,23,53,57,32,42,20,44,38,46,86,39,90,57,30,57,76,92,68,57,58,70,73,51,46,52,52,50,31,70,74,65,73,40,56,32,17,41,40,50,30,36,72,84,50,64,67,60,45,52,39,40,67,69,64,40,49,37,48,37,50,51,46,38,92,49,59,88,50,88,62,93,61,27,81,38,28,36,36,69,69,56,48,51,50,44,53,52,49,40,54,51,41,61,72,62,64,66,89,76,92,65,87,51,95,77,41,62,64,54,44,35,52,70,33,37,4,24,20,24,70,35,69,43,54,53,71,35,66,38,48,73,87,36,46,44,70,38,68,46,29,78,40,40,49,38,92,48,44,73,75,49,42,71,35,36,24,65,41,68,41,57,51,77,32,70,42,46,76,87,42,37,53,80,85,130

Secondary structure (DSSP, 8-state):
------------SSSGGGTTHHHHHHHHHHHHHHHHHHHHHHHHGGG---S------EEE-TTTTTTTTTS--SS--HHHHHHHHHHHTT-S-EEE-GGGTT-HHHHHHHHTT-S-EEEE-TT--HHHHHHHHHHHHHTT--EEEEEE---SSPPGGG--TTHHHHHHHHH-S-EEEEE-SSSSHHHHHHHHTT---EEEEB-S-TTS-STTTTTSBPHHHHHHHHHHHHHHHHH------PPTTHHHHHHHHS-EEEESS-B-TTPBPPTTTEEEES-TTSSBGGGHHHHTTPBBSS-B-TT-B--GGGBPPP-